Protein AF-A0A2D6P646-F1 (afdb_monomer_lite)

Structure (mmCIF, N/CA/C/O backbone):
data_AF-A0A2D6P646-F1
#
_entry.id   AF-A0A2D6P646-F1
#
loop_
_atom_site.group_PDB
_atom_site.id
_atom_site.type_symbol
_atom_site.label_atom_id
_atom_site.label_alt_id
_atom_site.label_comp_id
_atom_site.label_asym_id
_atom_site.label_entity_id
_atom_site.label_seq_id
_atom_site.pdbx_PDB_ins_code
_atom_site.Cartn_x
_atom_site.Cartn_y
_atom_site.Cartn_z
_atom_site.occupancy
_atom_site.B_iso_or_equiv
_atom_site.auth_seq_id
_atom_site.auth_comp_id
_atom_site.auth_asym_id
_atom_site.auth_atom_id
_atom_site.pdbx_PDB_model_num
ATOM 1 N N . MET A 1 1 ? 44.517 -34.162 -32.039 1.00 34.94 1 MET A N 1
ATOM 2 C CA . MET A 1 1 ? 45.511 -34.285 -30.946 1.00 34.94 1 MET A CA 1
ATOM 3 C C . MET A 1 1 ? 46.220 -32.941 -30.858 1.00 34.94 1 MET A C 1
ATOM 5 O O . MET A 1 1 ? 46.819 -32.568 -31.847 1.00 34.94 1 MET A O 1
ATOM 9 N N . THR A 1 2 ? 46.127 -32.104 -29.832 1.00 38.03 2 THR A N 1
ATOM 10 C CA . THR A 1 2 ? 45.584 -32.194 -28.468 1.00 38.03 2 THR A CA 1
ATOM 11 C C . THR A 1 2 ? 45.225 -30.769 -28.032 1.00 38.03 2 THR A C 1
ATOM 13 O O . THR A 1 2 ? 46.117 -29.920 -28.008 1.00 38.03 2 THR A O 1
ATOM 16 N N . ASP A 1 3 ? 43.968 -30.520 -27.659 1.00 39.28 3 ASP A N 1
ATOM 17 C CA . ASP A 1 3 ? 43.600 -29.348 -26.859 1.00 39.28 3 ASP A CA 1
ATOM 18 C C . ASP A 1 3 ? 44.300 -29.467 -25.506 1.00 39.28 3 ASP A C 1
ATOM 20 O O . ASP A 1 3 ? 44.007 -30.364 -24.709 1.00 39.28 3 ASP A O 1
ATOM 24 N N . LYS A 1 4 ? 45.267 -28.589 -25.244 1.00 44.12 4 LYS A N 1
ATOM 25 C CA . LYS A 1 4 ? 45.827 -28.452 -23.902 1.00 44.12 4 LYS A CA 1
ATOM 26 C C . LYS A 1 4 ? 44.799 -27.704 -23.055 1.00 44.12 4 LYS A C 1
ATOM 28 O O . LYS A 1 4 ? 44.753 -26.479 -23.080 1.00 44.12 4 LYS A O 1
ATOM 33 N N . LYS A 1 5 ? 43.976 -28.448 -22.309 1.00 50.50 5 LYS A N 1
ATOM 34 C CA . LYS A 1 5 ? 43.211 -27.908 -21.178 1.00 50.50 5 LYS A CA 1
ATOM 35 C C . LYS A 1 5 ? 44.190 -27.245 -20.210 1.00 50.50 5 LYS A C 1
ATOM 37 O O . LYS A 1 5 ? 45.041 -27.920 -19.632 1.00 50.50 5 LYS A O 1
ATOM 42 N N . VAL A 1 6 ? 44.072 -25.933 -20.053 1.00 52.78 6 VAL A N 1
ATOM 43 C CA . VAL A 1 6 ? 44.721 -25.205 -18.963 1.00 52.78 6 VAL A CA 1
ATOM 44 C C . VAL A 1 6 ? 43.980 -25.590 -17.671 1.00 52.78 6 VAL A C 1
ATOM 46 O O . VAL A 1 6 ? 42.752 -25.596 -17.682 1.00 52.78 6 VAL A O 1
ATOM 49 N N . PRO A 1 7 ? 44.664 -26.003 -16.591 1.00 48.12 7 PRO A N 1
ATOM 50 C CA . PRO A 1 7 ? 43.996 -26.409 -15.356 1.00 48.12 7 PRO A CA 1
ATOM 51 C C . PRO A 1 7 ? 43.443 -25.195 -14.591 1.00 48.12 7 PRO A C 1
ATOM 53 O O . PRO A 1 7 ? 44.190 -24.278 -14.256 1.00 48.12 7 PRO A O 1
ATOM 56 N N . ASP A 1 8 ? 42.154 -25.243 -14.245 1.00 51.72 8 ASP A N 1
ATOM 57 C CA . ASP A 1 8 ? 41.376 -24.173 -13.586 1.00 51.72 8 ASP A CA 1
ATOM 58 C C . ASP A 1 8 ? 41.761 -23.876 -12.115 1.00 51.72 8 ASP A C 1
ATOM 60 O O . ASP A 1 8 ? 41.097 -23.092 -11.443 1.00 51.72 8 ASP A O 1
ATOM 64 N N . ASN A 1 9 ? 42.854 -24.453 -11.601 1.00 49.81 9 ASN A N 1
ATOM 65 C CA . ASN A 1 9 ? 43.227 -24.391 -10.179 1.00 49.81 9 ASN A CA 1
ATOM 66 C C . ASN A 1 9 ? 44.594 -23.737 -9.906 1.00 49.81 9 ASN A C 1
ATOM 68 O O . ASN A 1 9 ? 45.246 -24.055 -8.911 1.00 49.81 9 ASN A O 1
ATOM 72 N N . ILE A 1 10 ? 45.050 -22.815 -10.759 1.00 45.75 10 ILE A N 1
ATOM 73 C CA . ILE A 1 10 ? 46.286 -22.057 -10.510 1.00 45.75 10 ILE A CA 1
ATOM 74 C C . ILE A 1 10 ? 45.932 -20.625 -10.097 1.00 45.75 10 ILE A C 1
ATOM 76 O O . ILE A 1 10 ? 45.507 -19.811 -10.913 1.00 45.75 10 ILE A O 1
ATOM 80 N N . ILE A 1 11 ? 46.139 -20.308 -8.817 1.00 50.34 11 ILE A N 1
ATOM 81 C CA . ILE A 1 11 ? 46.092 -18.932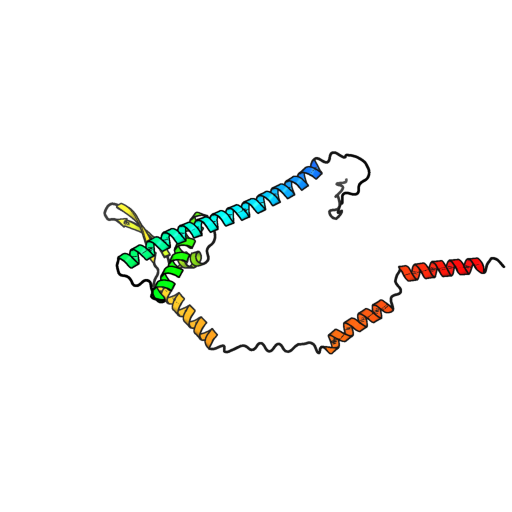 -8.313 1.00 50.34 11 ILE A CA 1
ATOM 82 C C . ILE A 1 11 ? 47.446 -18.283 -8.621 1.00 50.34 11 ILE A C 1
ATOM 84 O O . ILE A 1 11 ? 48.449 -18.581 -7.973 1.00 50.34 11 ILE A O 1
ATOM 88 N N . ILE A 1 12 ? 47.479 -17.404 -9.624 1.00 44.72 12 ILE A N 1
ATOM 89 C CA . ILE A 1 12 ? 48.667 -16.621 -9.983 1.00 44.72 12 ILE A CA 1
ATOM 90 C C . ILE A 1 12 ? 48.619 -15.302 -9.201 1.00 44.72 12 ILE A C 1
ATOM 92 O O . ILE A 1 12 ? 47.811 -14.423 -9.493 1.00 44.72 12 ILE A O 1
ATOM 96 N N . GLY A 1 13 ? 49.457 -15.191 -8.169 1.00 46.78 13 GLY A N 1
ATOM 97 C CA . GLY A 1 13 ? 49.711 -13.940 -7.444 1.00 46.78 13 GLY A CA 1
ATOM 98 C C . GLY A 1 13 ? 50.813 -13.104 -8.114 1.00 46.78 13 GLY A C 1
ATOM 99 O O . GLY A 1 13 ? 51.588 -13.654 -8.900 1.00 46.78 13 GLY A O 1
ATOM 100 N N . PRO A 1 14 ? 50.919 -11.792 -7.822 1.00 42.94 14 PRO A N 1
ATOM 101 C CA . PRO A 1 14 ? 51.967 -10.944 -8.375 1.00 42.94 14 PRO A CA 1
ATOM 102 C C . PRO A 1 14 ? 53.268 -11.201 -7.606 1.00 42.94 14 PRO A C 1
ATOM 104 O O . PRO A 1 14 ? 53.567 -10.535 -6.618 1.00 42.94 14 PRO A O 1
ATOM 107 N N . TRP A 1 15 ? 54.023 -12.211 -8.031 1.00 48.09 15 TRP A N 1
ATOM 108 C CA . TRP A 1 15 ? 55.386 -12.432 -7.561 1.00 48.09 15 TRP A CA 1
ATOM 109 C C . TRP A 1 15 ? 56.312 -11.648 -8.479 1.00 48.09 15 TRP A C 1
ATOM 111 O O . TRP A 1 15 ? 56.437 -11.944 -9.666 1.00 48.09 15 TRP A O 1
ATOM 121 N N . ASP A 1 16 ? 56.888 -10.589 -7.933 1.00 47.72 16 ASP A N 1
ATOM 122 C CA . ASP A 1 16 ? 57.801 -9.716 -8.647 1.00 47.72 16 ASP A CA 1
ATOM 123 C C . ASP A 1 16 ? 59.078 -10.488 -9.007 1.00 47.72 16 ASP A C 1
ATOM 125 O O . ASP A 1 16 ? 59.869 -10.807 -8.123 1.00 47.72 16 ASP A O 1
ATOM 129 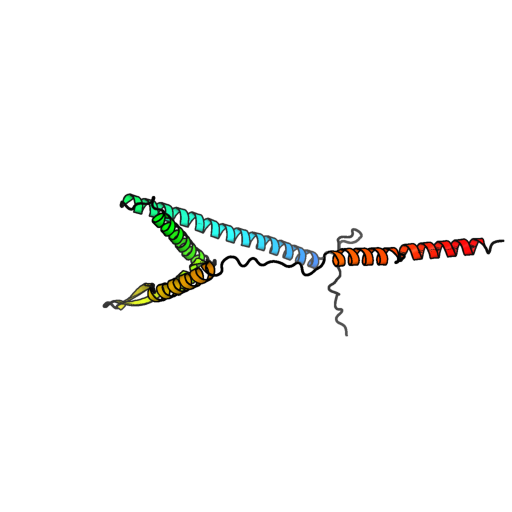N N . ALA A 1 17 ? 59.240 -10.849 -10.283 1.00 45.97 17 ALA A N 1
ATOM 130 C CA . ALA A 1 17 ? 60.534 -10.915 -10.962 1.00 45.97 17 ALA A CA 1
ATOM 131 C C . ALA A 1 17 ? 60.367 -11.300 -12.444 1.00 45.97 17 ALA A C 1
ATOM 133 O O . ALA A 1 17 ? 60.049 -12.435 -12.787 1.00 45.97 17 ALA A O 1
ATOM 134 N N . HIS A 1 18 ? 60.724 -10.343 -13.301 1.00 36.56 18 HIS A N 1
ATOM 135 C CA . HIS A 1 18 ? 61.031 -10.461 -14.730 1.00 36.56 18 HIS A CA 1
ATOM 136 C C . HIS A 1 18 ? 59.876 -10.498 -15.738 1.00 36.56 18 HIS A C 1
ATOM 138 O O . HIS A 1 18 ? 59.230 -11.508 -15.986 1.00 36.56 18 HIS A O 1
ATOM 144 N N . GLY A 1 19 ? 59.799 -9.389 -16.479 1.00 40.16 19 GLY A N 1
ATOM 145 C CA . GLY A 1 19 ? 59.287 -9.358 -17.843 1.00 40.16 19 GLY A CA 1
ATOM 146 C C 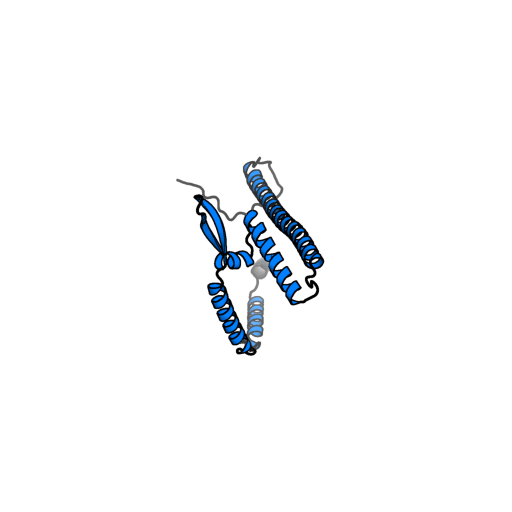. GLY A 1 19 ? 57.881 -8.798 -17.928 1.00 40.16 19 GLY A C 1
ATOM 147 O O . GLY A 1 19 ? 56.912 -9.462 -17.584 1.00 40.16 19 GLY A O 1
ATOM 148 N N . LYS A 1 20 ? 57.769 -7.572 -18.448 1.00 47.41 20 LYS A N 1
ATOM 149 C CA . LYS A 1 20 ? 56.503 -7.018 -18.927 1.00 47.41 20 LYS A CA 1
ATOM 150 C C . LYS A 1 20 ? 55.971 -7.918 -20.043 1.00 47.41 20 LYS A C 1
ATOM 152 O O . LYS A 1 20 ? 56.313 -7.723 -21.206 1.00 47.41 20 LYS A O 1
ATOM 157 N N . VAL A 1 21 ? 55.157 -8.905 -19.698 1.00 44.41 21 VAL A N 1
ATOM 158 C CA . VAL A 1 21 ? 54.256 -9.528 -20.662 1.00 44.41 21 VAL A CA 1
ATOM 159 C C . VAL A 1 21 ? 53.038 -8.617 -20.705 1.00 44.41 21 VAL A C 1
ATOM 161 O O . VAL A 1 21 ? 52.338 -8.455 -19.707 1.00 44.41 21 VAL A O 1
ATOM 164 N N . ASN A 1 22 ? 52.863 -7.920 -21.829 1.00 52.66 22 ASN A N 1
ATOM 165 C CA . ASN A 1 22 ? 51.656 -7.151 -22.112 1.00 52.66 22 ASN A CA 1
ATOM 166 C C . ASN A 1 22 ? 50.485 -8.125 -22.179 1.00 52.66 22 ASN A C 1
ATOM 168 O O . ASN A 1 22 ? 50.189 -8.692 -23.226 1.00 52.66 22 ASN A O 1
ATOM 172 N N . ASP A 1 23 ? 49.845 -8.330 -21.040 1.00 50.34 23 ASP A N 1
ATOM 173 C CA . ASP A 1 23 ? 48.718 -9.229 -20.918 1.00 50.34 23 ASP A CA 1
ATOM 174 C C . ASP A 1 23 ? 47.439 -8.385 -21.007 1.00 50.34 23 ASP A C 1
ATOM 176 O O . ASP A 1 23 ? 46.775 -8.078 -20.013 1.00 50.34 23 ASP A O 1
ATOM 180 N N . GLU A 1 24 ? 47.118 -7.930 -22.225 1.00 51.66 24 GLU A N 1
ATOM 181 C CA . GLU A 1 24 ? 45.848 -7.244 -22.519 1.00 51.66 24 GLU A CA 1
ATOM 182 C C . GLU A 1 24 ? 44.660 -8.095 -22.049 1.00 51.66 24 GLU A C 1
ATOM 184 O O . GLU A 1 24 ? 43.699 -7.569 -21.492 1.00 51.66 24 GLU A O 1
ATOM 189 N N . GLN A 1 25 ? 44.782 -9.424 -22.139 1.00 51.91 25 GLN A N 1
ATOM 190 C CA . GLN A 1 25 ? 43.788 -10.369 -21.639 1.00 51.91 25 GLN A CA 1
ATOM 191 C C . GLN A 1 25 ? 43.712 -10.406 -20.105 1.00 51.91 25 GLN A C 1
ATOM 193 O O . GLN A 1 25 ? 42.601 -10.482 -19.568 1.00 51.91 25 GLN A O 1
ATOM 198 N N . ALA A 1 26 ? 44.842 -10.297 -19.387 1.00 45.91 26 ALA A N 1
ATOM 199 C CA . ALA A 1 26 ? 44.831 -10.234 -17.923 1.00 45.91 26 ALA A CA 1
ATOM 200 C C . ALA A 1 26 ? 44.271 -8.899 -17.404 1.00 45.91 26 ALA A C 1
ATOM 202 O O . ALA A 1 26 ? 43.524 -8.855 -16.426 1.00 45.91 26 ALA A O 1
ATOM 203 N N . SER A 1 27 ? 44.571 -7.801 -18.100 1.00 55.81 27 SER A N 1
ATOM 204 C CA . SER A 1 27 ? 43.993 -6.488 -17.806 1.00 55.81 27 SER A CA 1
ATOM 205 C C . SER A 1 27 ? 42.479 -6.475 -18.041 1.00 55.81 27 SER A C 1
ATOM 207 O O . SER A 1 27 ? 41.737 -5.891 -17.251 1.00 55.81 27 SER A O 1
ATOM 209 N N . ASP A 1 28 ? 41.997 -7.170 -19.072 1.00 57.25 28 ASP A N 1
ATOM 210 C CA . ASP A 1 28 ? 40.586 -7.172 -19.459 1.00 57.25 28 ASP A CA 1
ATOM 211 C C . ASP A 1 28 ? 39.663 -7.922 -18.499 1.00 57.25 28 ASP A C 1
ATOM 213 O O . ASP A 1 28 ? 38.522 -7.499 -18.302 1.00 57.25 28 ASP A O 1
ATOM 217 N N . TRP A 1 29 ? 40.087 -9.039 -17.898 1.00 56.66 29 TRP A N 1
ATOM 218 C CA . TRP A 1 29 ? 39.232 -9.726 -16.916 1.00 56.66 29 TRP A CA 1
ATOM 219 C C . TRP A 1 29 ? 39.186 -8.970 -15.586 1.00 56.66 29 TRP A C 1
ATOM 221 O O . TRP A 1 29 ? 38.128 -8.907 -14.956 1.00 56.66 29 TRP A O 1
ATOM 231 N N . VAL A 1 30 ? 40.295 -8.335 -15.195 1.00 63.09 30 VAL A N 1
ATOM 232 C CA . VAL A 1 30 ? 40.368 -7.468 -14.015 1.00 63.09 30 VAL A CA 1
ATOM 233 C C . VAL A 1 30 ? 39.489 -6.237 -14.224 1.00 63.09 30 VAL A C 1
ATOM 235 O O . VAL A 1 30 ? 38.587 -5.994 -13.422 1.00 63.09 30 VAL A O 1
ATOM 238 N N . LYS A 1 31 ? 39.644 -5.521 -15.345 1.00 64.12 31 LYS A N 1
ATOM 239 C CA . LYS A 1 31 ? 38.787 -4.383 -15.714 1.00 64.12 31 LYS A CA 1
ATOM 240 C C . LYS A 1 31 ? 37.317 -4.779 -15.807 1.00 64.12 31 LYS A C 1
ATOM 242 O O . LYS A 1 31 ? 36.488 -4.072 -15.251 1.00 64.12 31 LYS A O 1
ATOM 247 N N . ARG A 1 32 ? 36.973 -5.928 -16.403 1.00 63.59 32 ARG A N 1
ATOM 248 C CA . ARG A 1 32 ? 35.586 -6.436 -16.417 1.00 63.59 32 ARG A CA 1
ATOM 249 C C . ARG A 1 32 ? 35.053 -6.730 -15.020 1.00 63.59 32 ARG A C 1
ATOM 251 O O . ARG A 1 32 ? 33.894 -6.433 -14.748 1.00 63.59 32 ARG A O 1
ATOM 258 N N . LYS A 1 33 ? 35.866 -7.295 -14.124 1.00 58.25 33 LYS A N 1
ATOM 259 C CA . LYS A 1 33 ? 35.464 -7.573 -12.737 1.00 58.25 33 LYS A CA 1
ATOM 260 C C . LYS A 1 33 ? 35.234 -6.279 -11.955 1.00 58.25 33 LYS A C 1
ATOM 262 O O . LYS A 1 33 ? 34.217 -6.177 -11.273 1.00 58.25 33 LYS A O 1
ATOM 267 N N . TYR A 1 34 ? 36.125 -5.297 -12.093 1.00 56.81 34 TYR A N 1
ATOM 268 C CA . TYR A 1 34 ? 35.972 -3.979 -11.474 1.00 56.81 34 TYR A CA 1
ATOM 269 C C . TYR A 1 34 ? 34.803 -3.195 -12.073 1.00 56.81 34 TYR A C 1
ATOM 271 O O . TYR A 1 34 ? 34.000 -2.680 -11.309 1.00 56.81 34 TYR A O 1
ATOM 279 N N . GLN A 1 35 ? 34.631 -3.181 -13.397 1.00 57.12 35 GLN A N 1
ATOM 280 C CA . GLN A 1 35 ? 33.493 -2.540 -14.063 1.00 57.12 35 GLN A CA 1
ATOM 281 C C . GLN A 1 35 ? 32.173 -3.177 -13.622 1.00 57.12 35 GLN A C 1
ATOM 283 O O . GLN A 1 35 ? 31.272 -2.475 -13.192 1.00 57.12 35 GLN A O 1
ATOM 288 N N . LYS A 1 36 ? 32.090 -4.514 -13.588 1.00 58.88 36 LYS A N 1
ATOM 289 C CA . LYS A 1 36 ? 30.912 -5.239 -13.091 1.00 58.88 36 LYS A CA 1
ATOM 290 C C . LYS A 1 36 ? 30.642 -4.978 -11.604 1.00 58.88 36 LYS A C 1
ATOM 292 O O . LYS A 1 36 ? 29.487 -4.995 -11.189 1.00 58.88 36 LYS A O 1
ATOM 297 N N . ALA A 1 37 ? 31.676 -4.763 -10.789 1.00 57.88 37 ALA A N 1
ATOM 298 C CA . ALA A 1 37 ? 31.525 -4.388 -9.382 1.00 57.88 37 ALA A CA 1
ATOM 299 C C . ALA A 1 37 ? 31.073 -2.925 -9.217 1.00 57.88 37 ALA A C 1
ATOM 301 O O . ALA A 1 37 ? 30.214 -2.649 -8.383 1.00 57.88 37 ALA A O 1
ATOM 302 N N . LEU A 1 38 ? 31.595 -2.014 -10.043 1.00 56.88 38 LEU A N 1
ATOM 303 C CA . LEU A 1 38 ? 31.188 -0.611 -10.103 1.00 56.88 38 LEU A CA 1
ATOM 304 C C . LEU A 1 38 ? 29.731 -0.486 -10.575 1.00 56.88 38 LEU A C 1
ATOM 306 O O . LEU A 1 38 ? 28.949 0.245 -9.974 1.00 56.88 38 LEU A O 1
ATOM 310 N N . ASP A 1 39 ? 29.345 -1.272 -11.582 1.00 59.88 39 ASP A N 1
ATOM 311 C CA . ASP A 1 39 ? 27.983 -1.354 -12.105 1.00 59.88 39 ASP A CA 1
ATOM 312 C C . ASP A 1 39 ? 27.025 -1.948 -11.065 1.00 59.88 39 ASP A C 1
ATOM 314 O O . ASP A 1 39 ? 25.924 -1.434 -10.896 1.00 59.88 39 ASP A O 1
ATOM 318 N N . LYS A 1 40 ? 27.447 -2.970 -10.303 1.00 59.75 40 LYS A N 1
ATOM 319 C CA . LYS A 1 40 ? 26.661 -3.506 -9.176 1.00 59.75 40 LYS A CA 1
ATOM 320 C C . LYS A 1 40 ? 26.403 -2.451 -8.100 1.00 59.75 40 LYS A C 1
ATOM 322 O O . LYS A 1 40 ? 25.269 -2.318 -7.644 1.00 59.75 40 LYS A O 1
ATOM 327 N N . ASN A 1 41 ? 27.427 -1.685 -7.729 1.00 61.62 41 ASN A N 1
ATOM 328 C CA . ASN A 1 41 ? 27.298 -0.614 -6.741 1.00 61.62 41 ASN A CA 1
ATOM 329 C C . ASN A 1 41 ? 26.373 0.505 -7.265 1.00 61.62 41 ASN A C 1
ATOM 331 O O . ASN A 1 41 ? 25.457 0.940 -6.579 1.00 61.62 41 ASN A O 1
ATOM 335 N N . ASN A 1 42 ? 26.500 0.858 -8.548 1.00 69.94 42 ASN A N 1
ATOM 336 C CA . ASN A 1 42 ? 25.618 1.805 -9.234 1.00 69.94 42 ASN A CA 1
ATOM 337 C C . ASN A 1 42 ? 24.156 1.312 -9.298 1.00 69.94 42 ASN A C 1
ATOM 339 O O . ASN A 1 42 ? 23.232 2.086 -9.070 1.00 69.94 42 ASN A O 1
ATOM 343 N N . THR A 1 43 ? 23.911 0.021 -9.549 1.00 74.06 43 THR A N 1
ATOM 344 C CA . THR A 1 43 ? 22.542 -0.530 -9.554 1.00 74.06 43 THR A CA 1
ATOM 345 C C . THR A 1 43 ? 21.888 -0.526 -8.176 1.00 74.06 43 THR A C 1
ATOM 347 O O . THR A 1 43 ? 20.696 -0.241 -8.084 1.00 74.06 43 THR A O 1
ATOM 350 N N . GLN A 1 44 ? 22.648 -0.797 -7.110 1.00 76.62 44 GLN A N 1
ATOM 351 C CA . GLN A 1 44 ? 22.134 -0.736 -5.740 1.00 76.62 44 GLN A CA 1
ATOM 352 C C . GLN A 1 44 ? 21.827 0.704 -5.326 1.00 76.62 44 GLN A C 1
ATOM 354 O O . GLN A 1 44 ? 20.740 0.958 -4.815 1.00 76.62 44 GLN A O 1
ATOM 359 N N . LEU A 1 45 ? 22.724 1.645 -5.635 1.00 80.06 45 LEU A N 1
ATOM 360 C CA . LEU A 1 45 ? 22.508 3.074 -5.393 1.00 80.06 45 LEU A CA 1
ATOM 361 C C . LEU A 1 45 ? 21.271 3.588 -6.135 1.00 80.06 45 LEU A C 1
ATOM 363 O O . LEU A 1 45 ? 20.405 4.198 -5.523 1.00 80.06 45 LEU A O 1
ATOM 367 N N . LYS A 1 46 ? 21.109 3.248 -7.418 1.00 82.69 46 LYS A N 1
ATOM 368 C CA . LYS A 1 46 ? 19.908 3.607 -8.193 1.00 82.69 46 LYS A CA 1
ATOM 369 C C . LYS A 1 46 ? 18.624 3.024 -7.610 1.00 82.69 46 LYS A C 1
ATOM 371 O O . LYS A 1 46 ? 17.577 3.661 -7.671 1.00 82.69 46 LYS A O 1
ATOM 376 N N . MET A 1 47 ? 18.672 1.801 -7.082 1.00 84.69 47 MET A N 1
ATOM 377 C CA . MET A 1 47 ? 17.508 1.193 -6.437 1.00 84.69 47 MET A CA 1
ATOM 378 C C . MET A 1 47 ? 17.169 1.908 -5.127 1.00 84.69 47 MET A C 1
ATOM 380 O O . MET A 1 47 ? 16.003 2.195 -4.874 1.00 84.69 47 MET A O 1
ATOM 384 N N . GLN A 1 48 ? 18.184 2.256 -4.338 1.00 85.62 48 GLN A N 1
ATOM 385 C CA . GLN A 1 48 ? 18.021 3.028 -3.111 1.00 85.62 48 GLN A CA 1
ATOM 386 C C . GLN A 1 48 ? 17.473 4.434 -3.389 1.00 85.62 48 GLN A C 1
ATOM 388 O O . GLN A 1 48 ? 16.568 4.881 -2.693 1.00 85.62 48 GLN A O 1
ATOM 393 N N . GLU A 1 49 ? 17.959 5.105 -4.435 1.00 89.00 49 GLU A N 1
ATOM 394 C CA . GLU A 1 49 ? 17.442 6.401 -4.885 1.00 89.00 49 GLU A CA 1
ATOM 395 C C . GLU A 1 49 ? 15.963 6.314 -5.278 1.00 89.00 49 GLU A C 1
ATOM 397 O O . GLU A 1 49 ? 15.174 7.175 -4.894 1.00 89.00 49 GLU A O 1
ATOM 402 N N . LYS A 1 50 ? 15.562 5.259 -6.002 1.00 90.88 50 LYS A N 1
ATOM 403 C CA . LYS A 1 50 ? 14.153 5.024 -6.352 1.00 90.88 50 LYS A CA 1
ATOM 404 C C . LYS A 1 50 ? 13.283 4.828 -5.115 1.00 90.88 50 LYS A C 1
ATOM 406 O O . LYS A 1 50 ? 12.243 5.467 -5.015 1.00 90.88 50 LYS A O 1
ATOM 411 N N . ILE A 1 51 ? 13.713 3.977 -4.184 1.00 91.88 51 ILE A N 1
ATOM 412 C CA . ILE A 1 51 ? 12.991 3.714 -2.932 1.00 91.88 51 ILE A CA 1
ATOM 413 C C . ILE A 1 51 ? 12.840 5.008 -2.127 1.00 91.88 51 ILE A C 1
ATOM 415 O O . ILE A 1 51 ? 11.725 5.402 -1.802 1.00 91.88 51 ILE A O 1
ATOM 419 N N . SER A 1 52 ? 13.940 5.733 -1.916 1.00 93.06 52 SER A N 1
ATOM 420 C CA . SER A 1 52 ? 13.931 6.995 -1.173 1.00 93.06 52 SER A CA 1
ATOM 421 C C . SER A 1 52 ? 13.041 8.050 -1.831 1.00 93.06 52 SER A C 1
ATOM 423 O O . SER A 1 52 ? 12.305 8.757 -1.145 1.00 93.06 52 SER A O 1
ATOM 425 N N . LYS A 1 53 ? 13.046 8.134 -3.166 1.00 94.44 53 LYS A N 1
ATOM 426 C CA . LYS A 1 53 ? 12.148 9.026 -3.905 1.00 94.44 53 LYS A CA 1
ATOM 427 C C . LYS A 1 53 ? 10.678 8.668 -3.673 1.00 94.44 53 LYS A C 1
ATOM 429 O O . LYS A 1 53 ? 9.861 9.574 -3.525 1.00 94.44 53 LYS A O 1
ATOM 434 N N . ILE A 1 54 ? 10.338 7.380 -3.667 1.00 94.50 54 ILE A N 1
ATOM 435 C CA . ILE A 1 54 ? 8.967 6.925 -3.409 1.00 94.50 54 ILE A CA 1
ATOM 436 C C . ILE A 1 54 ? 8.532 7.301 -1.991 1.00 94.50 54 ILE A C 1
ATOM 438 O O . ILE A 1 54 ? 7.420 7.801 -1.827 1.00 94.50 54 ILE A O 1
ATOM 442 N N . ASP A 1 55 ? 9.398 7.118 -0.994 1.00 93.38 55 ASP A N 1
ATOM 443 C CA . ASP A 1 55 ? 9.087 7.461 0.397 1.00 93.38 55 ASP A CA 1
ATOM 444 C C . ASP A 1 55 ? 8.814 8.962 0.561 1.00 93.38 55 ASP A C 1
ATOM 446 O O . ASP A 1 55 ? 7.783 9.332 1.116 1.00 93.38 55 ASP A O 1
ATOM 450 N N . ILE A 1 56 ? 9.657 9.825 -0.022 1.00 95.25 56 ILE A N 1
ATOM 451 C CA . ILE A 1 56 ? 9.480 11.289 0.024 1.00 95.25 56 ILE A CA 1
ATOM 452 C C . ILE A 1 56 ? 8.158 11.716 -0.631 1.00 95.25 56 ILE A C 1
ATOM 454 O O . ILE A 1 56 ? 7.436 12.563 -0.104 1.00 95.25 56 ILE A O 1
ATOM 458 N N . ILE A 1 57 ? 7.829 11.147 -1.796 1.00 94.88 57 ILE A N 1
ATOM 459 C CA . ILE A 1 57 ? 6.575 11.465 -2.495 1.00 94.88 57 ILE A CA 1
ATOM 460 C C . ILE A 1 57 ? 5.376 10.988 -1.675 1.00 94.88 57 ILE A C 1
ATOM 462 O O . ILE A 1 57 ? 4.396 11.720 -1.547 1.00 94.88 57 ILE A O 1
ATOM 466 N N . THR A 1 58 ? 5.456 9.779 -1.118 1.00 94.50 58 THR A N 1
ATOM 467 C CA . THR A 1 58 ? 4.387 9.213 -0.292 1.00 94.50 58 THR A CA 1
ATOM 468 C C . THR A 1 58 ? 4.144 10.091 0.926 1.00 94.50 58 THR A C 1
ATOM 470 O O . THR A 1 58 ? 3.008 10.486 1.154 1.00 94.50 58 THR A O 1
ATOM 473 N N . GLU A 1 59 ? 5.190 10.460 1.666 1.00 93.69 59 GLU A N 1
ATOM 474 C CA . GLU A 1 59 ? 5.079 11.342 2.831 1.00 93.69 59 GLU A CA 1
ATOM 475 C C . GLU A 1 59 ? 4.383 12.660 2.469 1.00 93.69 59 GLU A C 1
ATOM 477 O O . GLU A 1 59 ? 3.407 13.037 3.116 1.00 93.69 59 GLU A O 1
ATOM 482 N N . GLY A 1 60 ? 4.805 13.313 1.381 1.00 93.38 60 GLY A N 1
ATOM 483 C CA . GLY A 1 60 ? 4.188 14.560 0.926 1.00 93.38 60 GLY A CA 1
ATOM 484 C C . GLY A 1 60 ? 2.696 14.421 0.600 1.00 93.38 60 GLY A C 1
ATOM 485 O O . GLY A 1 60 ? 1.896 15.276 0.985 1.00 93.38 60 GLY A O 1
ATOM 486 N N . VAL A 1 61 ? 2.300 13.335 -0.072 1.00 94.12 61 VAL A N 1
ATOM 487 C CA . VAL A 1 61 ? 0.888 13.052 -0.388 1.00 94.12 61 VAL A CA 1
ATOM 488 C C . VAL A 1 61 ? 0.084 12.763 0.880 1.00 94.12 61 VAL A C 1
ATOM 490 O O . VAL A 1 61 ? -1.014 13.296 1.039 1.00 94.12 61 VAL A O 1
ATOM 493 N N . MET A 1 62 ? 0.626 11.956 1.794 1.00 95.12 62 MET A N 1
ATOM 494 C CA . MET A 1 62 ? -0.057 11.570 3.030 1.00 95.12 62 MET A CA 1
ATOM 495 C C . MET A 1 62 ? -0.243 12.759 3.976 1.00 95.12 62 MET A C 1
ATOM 497 O O . MET A 1 62 ? -1.328 12.930 4.523 1.00 95.12 62 MET A O 1
ATOM 501 N N . VAL A 1 63 ? 0.762 13.627 4.125 1.00 94.50 63 VAL A N 1
ATOM 502 C CA . VAL A 1 63 ? 0.653 14.854 4.934 1.00 94.50 63 VAL A CA 1
ATOM 503 C C . VAL A 1 63 ? -0.454 15.759 4.395 1.00 94.50 63 VAL A C 1
ATOM 505 O O . VAL A 1 63 ? -1.307 16.213 5.159 1.00 94.50 63 VAL A O 1
ATOM 508 N N . GLN A 1 64 ? -0.493 15.977 3.077 1.00 95.81 64 GLN A N 1
ATOM 509 C CA . GLN A 1 64 ? -1.545 16.782 2.460 1.00 95.81 64 GLN A CA 1
ATOM 510 C C . GLN A 1 64 ? -2.935 16.163 2.662 1.00 95.81 64 GLN A C 1
ATOM 512 O O . GLN A 1 64 ? -3.884 16.887 2.959 1.00 95.81 64 GLN A O 1
ATOM 517 N N . LEU A 1 65 ? -3.055 14.838 2.537 1.00 93.62 65 LEU A N 1
ATOM 518 C CA . LEU A 1 65 ? -4.300 14.116 2.790 1.00 93.62 65 LEU A CA 1
ATOM 519 C C . LEU A 1 65 ? -4.788 14.326 4.230 1.00 93.62 65 LEU A C 1
ATOM 521 O O . LEU A 1 65 ? -5.948 14.677 4.433 1.00 93.62 65 LEU A O 1
ATOM 525 N N . ILE A 1 66 ? -3.907 14.153 5.219 1.00 93.44 66 ILE A N 1
ATOM 526 C CA . ILE A 1 66 ? -4.244 14.311 6.642 1.00 93.44 66 ILE A CA 1
ATOM 527 C C . ILE A 1 66 ? -4.684 15.749 6.933 1.00 93.44 66 ILE A C 1
ATOM 529 O O . ILE A 1 66 ? -5.694 15.946 7.606 1.00 93.44 66 ILE A O 1
ATOM 533 N N . HIS A 1 67 ? -3.987 16.754 6.388 1.00 94.88 67 HIS A N 1
ATOM 534 C CA . HIS A 1 67 ? -4.403 18.153 6.518 1.00 94.88 67 HIS A CA 1
ATOM 535 C C . HIS A 1 67 ? -5.799 18.384 5.945 1.00 94.88 67 HIS A C 1
ATOM 537 O O . HIS A 1 67 ? -6.647 18.949 6.628 1.00 94.88 67 HIS A O 1
ATOM 543 N N . THR A 1 68 ? -6.072 17.888 4.737 1.00 96.12 68 THR A N 1
ATOM 544 C CA . THR A 1 68 ? -7.394 18.026 4.120 1.00 96.12 68 THR A CA 1
ATOM 545 C C . THR A 1 68 ? -8.484 17.336 4.943 1.00 96.12 68 THR A C 1
ATOM 547 O O . THR A 1 68 ? -9.560 17.903 5.111 1.00 96.12 68 THR A O 1
ATOM 550 N N . LEU A 1 69 ? -8.236 16.149 5.499 1.00 94.44 69 LEU A N 1
ATOM 551 C CA . LEU A 1 69 ? -9.211 15.473 6.363 1.00 94.44 69 LEU A CA 1
ATOM 552 C C . LEU A 1 69 ? -9.435 16.246 7.672 1.00 94.44 69 LEU A C 1
ATOM 554 O O . LEU A 1 69 ? -10.580 16.463 8.068 1.00 94.44 69 LEU A O 1
ATOM 558 N N . SER A 1 70 ? -8.368 16.756 8.287 1.00 95.00 70 SER A N 1
ATOM 559 C CA . SER A 1 70 ? -8.459 17.590 9.489 1.00 95.00 70 SER A CA 1
ATOM 560 C C . SER A 1 70 ? -9.253 18.880 9.245 1.00 95.00 70 SER A C 1
ATOM 562 O O . SER A 1 70 ? -10.133 19.229 10.031 1.00 95.00 70 SER A O 1
ATOM 564 N N . GLU A 1 71 ? -9.010 19.557 8.119 1.00 96.12 71 GLU A N 1
ATOM 565 C CA . GLU A 1 71 ? -9.725 20.774 7.708 1.00 96.12 71 GLU A CA 1
ATOM 566 C C . GLU A 1 71 ? -11.223 20.532 7.471 1.00 96.12 71 GLU A C 1
ATOM 568 O O . GLU A 1 71 ? -12.033 21.440 7.659 1.00 96.12 71 GLU A O 1
ATOM 573 N N . ASN A 1 72 ? -11.606 19.308 7.096 1.00 96.06 72 ASN A N 1
ATOM 574 C CA . ASN A 1 72 ? -13.002 18.903 6.918 1.00 96.06 72 ASN A CA 1
ATOM 575 C C . ASN A 1 72 ? -13.654 18.372 8.211 1.00 96.06 72 ASN A C 1
ATOM 577 O O . ASN A 1 72 ? -14.794 17.909 8.171 1.00 96.06 72 ASN A O 1
ATOM 581 N N . GLY A 1 73 ? -12.971 18.467 9.357 1.00 92.25 73 GLY A N 1
ATOM 582 C CA . GLY A 1 73 ? -13.527 18.134 10.670 1.00 92.25 73 GLY A CA 1
ATOM 583 C C . GLY A 1 73 ? -13.467 16.652 11.049 1.00 92.25 73 GLY A C 1
ATOM 584 O O . GLY A 1 73 ? -14.168 16.254 11.979 1.00 92.25 73 GLY A O 1
ATOM 585 N N . TYR A 1 74 ? -12.655 15.842 10.362 1.00 93.50 74 TYR A N 1
ATOM 586 C CA . TYR A 1 74 ? -12.361 14.474 10.797 1.00 93.50 74 TYR A CA 1
ATOM 587 C C . TYR A 1 74 ? -11.354 14.482 11.959 1.00 93.50 74 TYR A C 1
ATOM 589 O O . TYR A 1 74 ? -10.425 15.295 11.977 1.00 93.50 74 TYR A O 1
ATOM 597 N N . ASP A 1 75 ? -11.534 13.576 12.924 1.00 91.75 75 ASP A N 1
ATOM 598 C CA . ASP A 1 75 ? -10.611 13.420 14.051 1.00 91.75 75 ASP A CA 1
ATOM 599 C C . ASP A 1 75 ? -9.365 12.640 13.618 1.00 91.75 75 ASP A C 1
ATOM 601 O O . ASP A 1 75 ? -9.427 11.449 13.330 1.00 91.75 75 ASP A O 1
ATOM 605 N N . ILE A 1 76 ? -8.230 13.337 13.559 1.00 91.81 76 ILE A N 1
ATOM 606 C CA . ILE A 1 76 ? -6.942 12.765 13.154 1.00 91.81 76 ILE A CA 1
ATOM 607 C C . ILE A 1 76 ? -6.142 12.182 14.328 1.00 91.81 76 ILE A C 1
ATOM 609 O O . ILE A 1 76 ? -5.059 11.639 14.112 1.00 91.81 76 ILE A O 1
ATOM 613 N N . GLY A 1 77 ? -6.614 12.370 15.565 1.00 89.75 77 GLY A N 1
ATOM 614 C CA . GLY A 1 77 ? -5.913 11.947 16.779 1.00 89.75 77 GLY A CA 1
ATOM 615 C C . GLY A 1 77 ? -6.287 10.547 17.258 1.00 89.75 77 GLY A C 1
ATOM 616 O O . GLY A 1 77 ? -5.674 10.055 18.200 1.00 89.75 77 GLY A O 1
ATOM 617 N N . GLU A 1 78 ? -7.292 9.926 16.645 1.00 93.50 78 GLU A N 1
ATOM 618 C CA . GLU A 1 78 ? -7.775 8.608 17.033 1.00 93.50 78 GLU A CA 1
ATOM 619 C C . GLU A 1 78 ? -6.825 7.493 16.568 1.00 93.50 78 GLU A C 1
ATOM 621 O O . GLU A 1 78 ? -6.352 7.494 15.429 1.00 93.50 78 GLU A O 1
ATOM 626 N N . ASP A 1 79 ? -6.590 6.500 17.429 1.00 93.25 79 ASP A N 1
ATOM 627 C CA . ASP A 1 79 ? -5.709 5.370 17.120 1.00 93.25 79 ASP A CA 1
ATOM 628 C C . ASP A 1 79 ? -6.165 4.607 15.865 1.00 93.25 79 ASP A C 1
ATOM 630 O O . ASP A 1 79 ? -5.325 4.192 15.066 1.00 93.25 79 ASP A O 1
ATOM 634 N N . SER A 1 80 ? -7.480 4.461 15.645 1.00 91.94 80 SER A N 1
ATOM 635 C CA . SER A 1 80 ? -7.999 3.779 14.451 1.00 91.94 80 SER A CA 1
ATOM 636 C C . SER A 1 80 ? -7.669 4.546 13.165 1.00 91.94 80 SER A C 1
ATOM 638 O O . SER A 1 80 ? -7.139 3.965 12.218 1.00 91.94 80 SER A O 1
ATOM 640 N N . PHE A 1 81 ? -7.826 5.874 13.178 1.00 91.88 81 PHE A N 1
ATOM 641 C CA . PHE A 1 81 ? -7.440 6.734 12.062 1.00 91.88 81 PHE A CA 1
ATOM 642 C C . PHE A 1 81 ? -5.939 6.648 11.753 1.00 91.88 81 PHE A C 1
ATOM 644 O O . PHE A 1 81 ? -5.537 6.596 10.588 1.00 91.88 81 PHE A O 1
ATOM 651 N N . ILE A 1 82 ? -5.090 6.607 12.785 1.00 92.50 82 ILE A N 1
ATOM 652 C CA . ILE A 1 82 ? -3.635 6.474 12.617 1.00 92.50 82 ILE A CA 1
ATOM 653 C C . ILE A 1 82 ? -3.289 5.143 11.934 1.00 92.50 82 ILE A C 1
ATOM 655 O O . ILE A 1 82 ? -2.437 5.117 11.039 1.00 92.50 82 ILE A O 1
ATOM 659 N N . LEU A 1 83 ? -3.955 4.050 12.318 1.00 92.62 83 LEU A N 1
ATOM 660 C CA . LEU A 1 83 ? -3.778 2.737 11.690 1.00 92.62 83 LEU A CA 1
ATOM 661 C C . LEU A 1 83 ? -4.221 2.749 10.221 1.00 92.62 83 LEU A C 1
ATOM 663 O O . LEU A 1 83 ? -3.475 2.277 9.357 1.00 92.62 83 LEU A O 1
ATOM 667 N N . ASP A 1 84 ? -5.374 3.350 9.926 1.00 93.38 84 ASP A N 1
ATOM 668 C CA . ASP A 1 84 ? -5.909 3.466 8.566 1.00 93.38 84 ASP A CA 1
ATOM 669 C C . ASP A 1 84 ? -4.974 4.269 7.651 1.00 93.38 84 ASP A C 1
ATOM 671 O O . ASP A 1 84 ? -4.657 3.848 6.534 1.00 93.38 84 ASP A O 1
ATOM 675 N N . ILE A 1 85 ? -4.465 5.406 8.135 1.00 93.88 85 ILE A N 1
ATOM 676 C CA . ILE A 1 85 ? -3.482 6.229 7.419 1.00 93.88 85 ILE A CA 1
ATOM 677 C C . ILE A 1 85 ? -2.161 5.480 7.229 1.00 93.88 85 ILE A C 1
ATOM 679 O O . ILE A 1 85 ? -1.554 5.573 6.156 1.00 93.88 85 ILE A O 1
ATOM 683 N N . GLY A 1 86 ? -1.726 4.708 8.227 1.00 93.19 86 GLY A N 1
ATOM 684 C CA . GLY A 1 86 ? -0.557 3.840 8.125 1.00 93.19 86 GLY A CA 1
ATOM 685 C C . GLY A 1 86 ? -0.702 2.830 6.986 1.00 93.19 86 GLY A C 1
ATOM 686 O O . GLY A 1 86 ? 0.161 2.761 6.106 1.00 93.19 86 GLY A O 1
ATOM 687 N N . PHE A 1 87 ? -1.827 2.117 6.930 1.00 93.88 87 PHE A N 1
ATOM 688 C CA . PHE A 1 87 ? -2.117 1.168 5.852 1.00 93.88 87 PHE A CA 1
ATOM 689 C C . PHE A 1 87 ? -2.245 1.850 4.481 1.00 93.88 87 PHE A C 1
ATOM 691 O O . PHE A 1 87 ? -1.723 1.356 3.472 1.00 93.88 87 PHE A O 1
ATOM 698 N N . LEU A 1 88 ? -2.889 3.017 4.428 1.00 94.25 88 LEU A N 1
ATOM 699 C CA . LEU A 1 88 ? -3.017 3.790 3.198 1.00 94.25 88 LEU A CA 1
ATOM 700 C C . LEU A 1 88 ? -1.646 4.234 2.671 1.00 94.25 88 LEU A C 1
ATOM 702 O O . LEU A 1 88 ? -1.405 4.151 1.466 1.00 94.25 88 LEU A O 1
ATOM 706 N N . SER A 1 89 ? -0.721 4.618 3.556 1.00 94.69 89 SER A N 1
ATOM 707 C CA . SER A 1 89 ? 0.648 4.979 3.170 1.00 94.69 89 SER A CA 1
ATOM 708 C C . SER A 1 89 ? 1.380 3.815 2.488 1.00 94.69 89 SER A C 1
ATOM 710 O O . SER A 1 89 ? 2.003 4.004 1.442 1.00 94.69 89 SER A O 1
ATOM 712 N N . GLU A 1 90 ? 1.227 2.592 2.999 1.00 95.19 90 GLU A N 1
ATOM 713 C CA . GLU A 1 90 ? 1.806 1.384 2.400 1.00 95.19 90 GLU A CA 1
ATOM 714 C C . GLU A 1 90 ? 1.141 1.022 1.066 1.00 95.19 90 GLU A C 1
ATOM 716 O O . GLU A 1 90 ? 1.796 0.554 0.132 1.00 95.19 90 GLU A O 1
ATOM 721 N N . THR A 1 91 ? -0.154 1.299 0.928 1.00 94.38 91 THR A N 1
ATOM 722 C CA . THR A 1 91 ? -0.886 1.122 -0.334 1.00 94.38 91 THR A CA 1
ATOM 723 C C . THR A 1 91 ? -0.395 2.104 -1.405 1.00 94.38 91 THR A C 1
ATOM 725 O O . THR A 1 91 ? -0.157 1.705 -2.550 1.00 94.38 91 THR A O 1
ATOM 728 N N . VAL A 1 92 ? -0.168 3.372 -1.042 1.00 94.88 92 VAL A N 1
ATOM 729 C CA . VAL A 1 92 ? 0.402 4.392 -1.941 1.00 94.88 92 VAL A CA 1
ATOM 730 C C . VAL A 1 92 ? 1.824 4.013 -2.357 1.00 94.88 92 VAL A C 1
ATOM 732 O O . VAL A 1 92 ? 2.124 4.030 -3.557 1.00 94.88 92 VAL A O 1
ATOM 735 N N . LYS A 1 93 ? 2.677 3.588 -1.412 1.00 94.00 93 LYS A N 1
ATOM 736 C CA . LYS A 1 93 ? 4.009 3.049 -1.737 1.00 94.00 93 LYS A CA 1
ATOM 737 C C . LYS A 1 93 ? 3.891 1.892 -2.711 1.00 94.00 93 LYS A C 1
ATOM 739 O O . LYS A 1 93 ? 4.528 1.931 -3.757 1.00 94.00 93 LYS A O 1
ATOM 744 N N . SER A 1 94 ? 3.031 0.912 -2.439 1.00 94.69 94 SER A N 1
ATOM 745 C CA . SER A 1 94 ? 2.828 -0.239 -3.323 1.00 94.69 94 SER A CA 1
ATOM 746 C C . SER A 1 94 ? 2.514 0.183 -4.761 1.00 94.69 94 SER A C 1
ATOM 748 O O . SER A 1 94 ? 3.132 -0.320 -5.703 1.00 94.69 94 SER A O 1
ATOM 750 N N . ALA A 1 95 ? 1.604 1.143 -4.943 1.00 93.25 95 ALA A N 1
ATOM 751 C CA . ALA A 1 95 ? 1.242 1.647 -6.264 1.00 93.25 95 ALA A CA 1
ATOM 752 C C . ALA A 1 95 ? 2.440 2.278 -6.997 1.00 93.25 95 ALA A C 1
ATOM 754 O O . ALA A 1 95 ? 2.639 2.017 -8.186 1.00 93.25 95 ALA A O 1
ATOM 755 N N . LEU A 1 96 ? 3.267 3.059 -6.295 1.00 94.81 96 LEU A N 1
ATOM 756 C CA . LEU A 1 96 ? 4.470 3.685 -6.856 1.00 94.81 96 LEU A CA 1
ATOM 757 C C . LEU A 1 96 ? 5.591 2.667 -7.122 1.00 94.81 96 LEU A C 1
ATOM 759 O O . LEU A 1 96 ? 6.237 2.722 -8.171 1.00 94.81 96 LEU A O 1
ATOM 763 N N . TYR A 1 97 ? 5.778 1.691 -6.231 1.00 94.75 97 TYR A N 1
ATOM 764 C CA . TYR A 1 97 ? 6.713 0.578 -6.408 1.00 94.75 97 TYR A CA 1
ATOM 765 C C . TYR A 1 97 ? 6.398 -0.186 -7.696 1.00 94.75 97 TYR A C 1
ATOM 767 O O . TYR A 1 97 ? 7.304 -0.442 -8.492 1.00 94.75 97 TYR A O 1
ATOM 775 N N . ARG A 1 98 ? 5.116 -0.453 -7.979 1.00 92.31 98 ARG A N 1
ATOM 776 C CA . ARG A 1 98 ? 4.682 -1.085 -9.235 1.00 92.31 98 ARG A CA 1
ATOM 777 C C . ARG A 1 98 ? 5.089 -0.279 -10.474 1.00 92.31 98 ARG A C 1
ATOM 779 O O . ARG A 1 98 ? 5.539 -0.880 -11.450 1.00 92.31 98 ARG A O 1
ATOM 786 N N . GLN A 1 99 ? 4.988 1.055 -10.444 1.00 92.75 99 GLN A N 1
ATOM 787 C CA . GLN A 1 99 ? 5.418 1.915 -11.563 1.00 92.75 99 GLN A CA 1
ATOM 788 C C . GLN A 1 99 ? 6.932 1.840 -11.797 1.00 92.75 99 GLN A C 1
ATOM 790 O O . GLN A 1 99 ? 7.397 1.808 -12.937 1.00 92.75 99 GLN A O 1
ATOM 795 N N . GLU A 1 100 ? 7.706 1.748 -10.716 1.00 90.31 100 GLU A N 1
ATOM 796 C CA . GLU A 1 100 ? 9.167 1.625 -10.757 1.00 90.31 100 GLU A CA 1
ATOM 797 C C . GLU A 1 100 ? 9.659 0.178 -10.947 1.00 90.31 100 GLU A C 1
ATOM 799 O O . GLU A 1 100 ? 10.872 -0.055 -11.023 1.00 90.31 100 GLU A O 1
ATOM 804 N N . LYS A 1 101 ? 8.726 -0.778 -11.094 1.00 91.25 101 LYS A N 1
ATOM 805 C CA . LYS A 1 101 ? 8.962 -2.228 -11.226 1.00 91.25 101 LYS A CA 1
ATOM 806 C C . LYS A 1 101 ? 9.690 -2.830 -10.020 1.00 91.25 101 LYS A C 1
ATOM 808 O O . LYS A 1 101 ? 10.517 -3.731 -10.171 1.00 91.25 101 LYS A O 1
ATOM 813 N N . LEU A 1 102 ? 9.386 -2.320 -8.832 1.00 89.06 102 LEU A N 1
ATOM 814 C CA . LEU A 1 102 ? 9.873 -2.811 -7.550 1.00 89.06 102 LEU A CA 1
ATOM 815 C C . LEU A 1 102 ? 8.790 -3.667 -6.869 1.00 89.06 102 LEU A C 1
ATOM 817 O O . LEU A 1 102 ? 7.608 -3.331 -6.950 1.00 89.06 102 LEU A O 1
ATOM 821 N N . PRO A 1 103 ? 9.161 -4.774 -6.205 1.00 90.38 103 PRO A N 1
ATOM 822 C CA . PRO A 1 103 ? 8.214 -5.586 -5.450 1.00 90.38 103 PRO A CA 1
ATOM 823 C C . PRO A 1 103 ? 7.809 -4.888 -4.144 1.00 90.38 103 PRO A C 1
ATOM 825 O O . PRO A 1 103 ? 8.650 -4.288 -3.480 1.00 90.38 103 PRO A O 1
ATOM 828 N N . HIS A 1 104 ? 6.540 -5.014 -3.752 1.00 92.19 104 HIS A N 1
ATOM 829 C CA . HIS A 1 104 ? 6.014 -4.499 -2.485 1.00 92.19 104 HIS A CA 1
ATOM 830 C C . HIS A 1 104 ? 5.107 -5.543 -1.822 1.00 92.19 104 HIS A C 1
ATOM 832 O O . HIS A 1 104 ? 4.380 -6.253 -2.515 1.00 92.19 104 HIS A O 1
ATOM 838 N N . VAL A 1 105 ? 5.134 -5.646 -0.491 1.00 89.94 105 VAL A N 1
ATOM 839 C CA . VAL A 1 105 ? 4.437 -6.717 0.252 1.00 89.94 105 VAL A CA 1
ATOM 840 C C . VAL A 1 105 ? 2.914 -6.621 0.138 1.00 89.94 105 VAL A C 1
ATOM 842 O O . VAL A 1 105 ? 2.247 -7.614 -0.135 1.00 89.94 105 VAL A O 1
ATOM 845 N N . VAL A 1 106 ? 2.372 -5.403 0.222 1.00 90.88 106 VAL A N 1
ATOM 846 C CA . VAL A 1 106 ? 0.930 -5.124 0.072 1.00 90.88 106 VAL A CA 1
ATOM 847 C C . VAL A 1 106 ? 0.450 -5.373 -1.361 1.00 90.88 106 VAL A C 1
ATOM 849 O O . VAL A 1 106 ? -0.745 -5.488 -1.623 1.00 90.88 106 VAL A O 1
ATOM 852 N N . GLN A 1 107 ? 1.371 -5.522 -2.315 1.00 89.69 107 GLN A N 1
ATOM 853 C CA . GLN A 1 107 ? 0.992 -5.610 -3.709 1.00 89.69 107 GLN A CA 1
ATOM 854 C C . GLN A 1 107 ? 0.194 -6.873 -4.029 1.00 89.69 107 GLN A C 1
ATOM 856 O O . GLN A 1 107 ? -0.778 -6.786 -4.779 1.00 89.69 107 GLN A O 1
ATOM 861 N N . GLY A 1 108 ? 0.578 -8.000 -3.423 1.00 87.62 108 GLY A N 1
ATOM 862 C CA . GLY A 1 108 ? -0.149 -9.259 -3.555 1.00 87.62 108 GLY A CA 1
ATOM 863 C C . GLY A 1 108 ? -1.539 -9.193 -2.927 1.00 87.62 108 GLY A C 1
ATOM 864 O O . GLY A 1 108 ? -2.475 -9.755 -3.481 1.00 87.62 108 GLY A O 1
ATOM 865 N N . LEU A 1 109 ? -1.708 -8.457 -1.824 1.00 87.31 109 LEU A N 1
ATOM 866 C CA . LEU A 1 109 ? -3.027 -8.229 -1.231 1.00 87.31 109 LEU A CA 1
ATOM 867 C C . LEU A 1 109 ? -3.935 -7.472 -2.210 1.00 87.31 109 LEU A C 1
ATOM 869 O O . LEU A 1 109 ? -5.037 -7.929 -2.497 1.00 87.31 109 LEU A O 1
ATOM 873 N N . ILE A 1 110 ? -3.441 -6.369 -2.785 1.00 88.69 110 ILE A N 1
ATOM 874 C CA . ILE A 1 110 ? -4.195 -5.551 -3.748 1.00 88.69 110 ILE A CA 1
ATOM 875 C C . ILE A 1 110 ? -4.596 -6.371 -4.980 1.00 88.69 110 ILE A C 1
ATOM 877 O O . ILE A 1 110 ? -5.742 -6.286 -5.404 1.00 88.69 110 ILE A O 1
ATOM 881 N N . ASP A 1 111 ? -3.685 -7.171 -5.539 1.00 87.06 111 ASP A N 1
ATOM 882 C CA . ASP A 1 111 ? -3.965 -7.970 -6.743 1.00 87.06 111 ASP A CA 1
ATOM 883 C C . ASP A 1 111 ? -5.034 -9.048 -6.527 1.00 87.06 111 ASP A C 1
ATOM 885 O O . ASP A 1 111 ? -5.696 -9.447 -7.482 1.00 87.06 111 ASP A O 1
ATOM 889 N N . ASN A 1 112 ? -5.198 -9.527 -5.292 1.00 85.25 112 ASN A N 1
ATOM 890 C CA . ASN A 1 112 ? -6.217 -10.520 -4.966 1.00 85.25 112 ASN A CA 1
ATOM 891 C C . ASN A 1 112 ? -7.586 -9.876 -4.715 1.00 85.25 112 ASN A C 1
ATOM 893 O O . ASN A 1 112 ? -8.596 -10.420 -5.148 1.00 85.25 112 ASN A O 1
ATOM 897 N N . ILE A 1 113 ? -7.633 -8.723 -4.039 1.00 87.31 113 ILE A N 1
ATOM 898 C CA . ILE A 1 113 ? -8.901 -8.087 -3.636 1.00 87.31 113 ILE A CA 1
ATOM 899 C C . ILE A 1 113 ? -9.450 -7.092 -4.667 1.00 87.31 113 ILE A C 1
ATOM 901 O O . ILE A 1 113 ? -10.634 -6.758 -4.619 1.00 87.31 113 ILE A O 1
ATOM 905 N N . MET A 1 114 ? -8.614 -6.587 -5.580 1.00 87.31 114 MET A N 1
ATOM 906 C CA . MET A 1 114 ? -9.016 -5.638 -6.621 1.00 87.31 114 MET A CA 1
ATOM 907 C C . MET A 1 114 ? -8.968 -6.281 -8.002 1.00 87.31 114 MET A C 1
ATOM 909 O O . MET A 1 114 ? -7.956 -6.848 -8.408 1.00 87.31 114 MET A O 1
ATOM 913 N N . MET A 1 115 ? -10.038 -6.100 -8.775 1.00 82.12 115 MET A N 1
ATOM 914 C CA . MET A 1 115 ? -10.111 -6.538 -10.167 1.00 82.12 115 MET A CA 1
ATOM 915 C C . MET A 1 115 ? -10.388 -5.359 -11.106 1.00 82.12 115 MET A C 1
ATOM 917 O O . MET A 1 115 ? -11.326 -4.594 -10.860 1.00 82.12 115 MET A O 1
ATOM 921 N N . PRO A 1 116 ? -9.620 -5.203 -12.201 1.00 79.56 116 PRO A N 1
ATOM 922 C CA . PRO A 1 116 ? -9.960 -4.243 -13.238 1.00 79.56 116 PRO A CA 1
ATOM 923 C C . PRO A 1 116 ? -11.173 -4.751 -14.020 1.00 79.56 116 PRO A C 1
ATOM 925 O O . PRO A 1 116 ? -11.150 -5.856 -14.561 1.00 79.56 116 PRO A O 1
ATOM 928 N N . ASP A 1 117 ? -12.210 -3.928 -14.115 1.00 75.44 117 ASP A N 1
ATOM 929 C CA . ASP A 1 117 ? -13.410 -4.224 -14.890 1.00 75.44 117 ASP A CA 1
ATOM 930 C C . ASP A 1 117 ? -13.576 -3.193 -16.013 1.00 75.44 117 ASP A C 1
ATOM 932 O O . ASP A 1 117 ? -13.065 -2.064 -15.952 1.00 75.44 117 ASP A O 1
ATOM 936 N N . ARG A 1 118 ? -14.240 -3.611 -17.087 1.00 75.75 118 ARG A N 1
ATOM 937 C CA . ARG A 1 118 ? -14.450 -2.812 -18.293 1.00 75.75 118 ARG A CA 1
ATOM 938 C C . ARG A 1 118 ? -15.920 -2.840 -18.639 1.00 75.75 118 ARG A C 1
ATOM 940 O O . ARG A 1 118 ? -16.465 -3.891 -18.963 1.00 75.75 118 ARG A O 1
ATOM 947 N N . THR A 1 119 ? -16.542 -1.673 -18.629 1.00 68.94 119 THR A N 1
ATOM 948 C CA . THR A 1 119 ? -17.931 -1.530 -19.074 1.00 68.94 119 THR A CA 1
ATOM 949 C C . THR A 1 119 ? -18.015 -0.504 -20.182 1.00 68.94 119 THR A C 1
ATOM 951 O O . THR A 1 119 ? -17.110 0.306 -20.364 1.00 68.94 119 THR A O 1
ATOM 954 N N . GLN A 1 120 ? -19.091 -0.558 -20.955 1.00 68.19 120 GLN A N 1
ATOM 955 C CA . GLN A 1 120 ? -19.428 0.491 -21.905 1.00 68.19 120 GLN A CA 1
ATOM 956 C C . GLN A 1 120 ? -20.651 1.221 -21.359 1.00 68.19 120 GLN A C 1
ATOM 958 O O . GLN A 1 120 ? -21.634 0.576 -20.994 1.00 68.19 120 GLN A O 1
ATOM 963 N N . ASN A 1 121 ? -20.581 2.550 -21.283 1.00 68.25 121 ASN A N 1
ATOM 964 C CA . ASN A 1 121 ? -21.774 3.360 -21.031 1.00 68.25 121 ASN A CA 1
ATOM 965 C C . ASN A 1 121 ? -22.750 3.266 -22.213 1.00 68.25 121 ASN A C 1
ATOM 967 O O . ASN A 1 121 ? -22.376 2.829 -23.302 1.00 68.25 121 ASN A O 1
ATOM 971 N N . GLU A 1 122 ? -23.983 3.744 -22.019 1.00 67.06 122 GLU A N 1
ATOM 972 C CA . GLU A 1 122 ? -25.018 3.815 -23.067 1.00 67.06 122 GLU A CA 1
ATOM 973 C C . GLU A 1 122 ? -24.547 4.574 -24.330 1.00 67.06 122 GLU A C 1
ATOM 975 O O . GLU A 1 122 ? -24.997 4.270 -25.432 1.00 67.06 122 GLU A O 1
ATOM 980 N N . ASP A 1 123 ? -23.562 5.472 -24.191 1.00 73.12 123 ASP A N 1
ATOM 981 C CA . ASP A 1 123 ? -22.921 6.223 -25.284 1.00 73.12 123 ASP A CA 1
ATOM 982 C C . ASP A 1 123 ? -21.728 5.498 -25.954 1.00 73.12 123 ASP A C 1
ATOM 984 O O . ASP A 1 123 ? -21.032 6.076 -26.792 1.00 73.12 123 ASP A O 1
ATOM 988 N N . GLY A 1 124 ? -21.433 4.247 -25.584 1.00 69.12 124 GLY A N 1
ATOM 989 C CA . GLY A 1 124 ? -20.341 3.451 -26.166 1.00 69.12 124 GLY A CA 1
ATOM 990 C C . GLY A 1 124 ? -18.930 3.838 -25.701 1.00 69.12 124 GLY A C 1
ATOM 991 O O . GLY A 1 124 ? -17.944 3.366 -26.268 1.00 69.12 124 GLY A O 1
ATOM 992 N N . ILE A 1 125 ? -18.809 4.682 -24.671 1.00 73.38 125 ILE A N 1
ATOM 993 C CA . ILE A 1 125 ? -17.522 5.040 -24.057 1.00 73.38 125 ILE A CA 1
ATOM 994 C C . ILE A 1 125 ? -17.074 3.898 -23.132 1.00 73.38 125 ILE A C 1
ATOM 996 O O . ILE A 1 125 ? -17.793 3.543 -22.196 1.00 73.38 125 ILE A O 1
ATOM 1000 N N . GLU A 1 126 ? -15.885 3.338 -23.390 1.00 69.50 126 GLU A N 1
ATOM 1001 C CA . GLU A 1 126 ? -15.249 2.319 -22.543 1.00 69.50 126 GLU A CA 1
ATOM 1002 C C . GLU A 1 126 ? -14.816 2.953 -21.210 1.00 69.50 126 GLU A C 1
ATOM 1004 O O . GLU A 1 126 ? -13.961 3.839 -21.165 1.00 69.50 126 GLU A O 1
ATOM 1009 N N . MET A 1 127 ? -15.437 2.515 -20.117 1.00 65.31 127 MET A N 1
ATOM 1010 C CA . MET A 1 127 ? -15.129 2.926 -18.752 1.00 65.31 127 MET A CA 1
ATOM 1011 C C . MET A 1 127 ? -14.287 1.848 -18.071 1.00 65.31 127 MET A C 1
ATOM 1013 O O . MET A 1 127 ? -14.678 0.680 -18.006 1.00 65.31 127 MET A O 1
ATOM 1017 N N . HIS A 1 128 ? -13.143 2.261 -17.529 1.00 73.06 128 HIS A N 1
ATOM 1018 C CA . HIS A 1 128 ? -12.281 1.427 -16.698 1.00 73.06 128 HIS A CA 1
ATOM 1019 C C . HIS A 1 128 ? -12.518 1.770 -15.229 1.00 73.06 128 HIS A C 1
ATOM 1021 O O . HIS A 1 128 ? -12.246 2.897 -14.814 1.00 73.06 128 HIS A O 1
ATOM 1027 N N . TYR A 1 129 ? -12.994 0.811 -14.439 1.00 75.75 129 TYR A N 1
ATOM 1028 C CA . TYR A 1 129 ? -13.104 0.973 -12.989 1.00 75.75 129 TYR A CA 1
ATOM 1029 C C . TYR A 1 129 ? -12.497 -0.222 -12.253 1.00 75.75 129 TYR A C 1
ATOM 1031 O O . TYR A 1 129 ? -12.332 -1.308 -12.809 1.00 75.75 129 TYR A O 1
ATOM 1039 N N . SER A 1 130 ? -12.129 0.001 -10.991 1.00 81.81 130 SER A N 1
ATOM 1040 C CA . SER A 1 130 ? -11.640 -1.046 -10.094 1.00 81.81 130 SER A CA 1
ATOM 1041 C C . SER A 1 130 ? -12.804 -1.574 -9.270 1.00 81.81 130 SER A C 1
ATOM 1043 O O . SER A 1 130 ? -13.509 -0.790 -8.631 1.00 81.81 130 SER A O 1
ATOM 1045 N N . LYS A 1 131 ? -13.009 -2.889 -9.275 1.00 83.88 131 LYS A N 1
ATOM 1046 C CA . LYS A 1 131 ? -13.999 -3.560 -8.436 1.00 83.88 131 LYS A CA 1
ATOM 1047 C C . LYS A 1 131 ? -13.303 -4.185 -7.232 1.00 83.88 131 LYS A C 1
ATOM 1049 O O . LYS A 1 131 ? -12.337 -4.922 -7.399 1.00 83.88 131 LYS A O 1
ATOM 1054 N N . PHE A 1 132 ? -13.820 -3.897 -6.043 1.00 86.12 132 PHE A N 1
ATOM 1055 C CA . PHE A 1 132 ? -13.375 -4.498 -4.790 1.00 86.12 132 PHE A CA 1
ATOM 1056 C C . PHE A 1 132 ? -14.168 -5.777 -4.502 1.00 86.12 132 PHE A C 1
ATOM 1058 O O . PHE A 1 132 ? -15.404 -5.748 -4.500 1.00 86.12 132 PHE A O 1
ATOM 1065 N N . ASP A 1 133 ? -13.475 -6.890 -4.271 1.00 85.56 133 ASP A N 1
ATOM 1066 C CA . ASP A 1 133 ? -14.091 -8.161 -3.896 1.00 85.56 133 ASP A CA 1
ATOM 1067 C C . ASP A 1 133 ? -14.217 -8.277 -2.372 1.00 85.56 133 ASP A C 1
ATOM 1069 O O . ASP A 1 133 ? -13.350 -8.805 -1.673 1.00 85.56 133 ASP A O 1
ATOM 1073 N N . SER A 1 134 ? -15.330 -7.767 -1.846 1.00 83.81 134 SER A N 1
ATOM 1074 C CA . SER A 1 134 ? -15.628 -7.835 -0.414 1.00 83.81 134 SER A CA 1
ATOM 1075 C C . SER A 1 134 ? -15.902 -9.252 0.089 1.00 83.81 134 SER A C 1
ATOM 1077 O O . SER A 1 134 ? -15.796 -9.487 1.289 1.00 83.81 134 SER A O 1
ATOM 1079 N N . ARG A 1 135 ? -16.265 -10.191 -0.795 1.00 84.94 135 ARG A N 1
ATOM 1080 C CA . ARG A 1 135 ? -16.545 -11.579 -0.402 1.00 84.94 135 ARG A CA 1
ATOM 1081 C C . ARG A 1 135 ? -15.244 -12.307 -0.124 1.00 84.94 135 ARG A C 1
ATOM 1083 O O . ARG A 1 135 ? -15.094 -12.870 0.950 1.00 84.94 135 ARG A O 1
ATOM 1090 N N . LEU A 1 136 ? -14.292 -12.194 -1.050 1.00 85.00 136 LEU A N 1
ATOM 1091 C CA . LEU A 1 136 ? -12.966 -12.776 -0.877 1.00 85.00 136 LEU A CA 1
ATOM 1092 C C . LEU A 1 136 ? -12.259 -12.217 0.363 1.00 85.00 136 LEU A C 1
ATOM 1094 O O . LEU A 1 136 ? -11.577 -12.960 1.062 1.00 85.00 136 LEU A O 1
ATOM 1098 N N . LEU A 1 137 ? -12.426 -10.919 0.653 1.00 85.50 137 LEU A N 1
ATOM 1099 C CA . LEU A 1 137 ? -11.877 -10.346 1.881 1.00 85.50 137 LEU A CA 1
ATOM 1100 C C . LEU A 1 137 ? -12.527 -10.943 3.137 1.00 85.50 137 LEU A C 1
ATOM 1102 O O . LEU A 1 137 ? -11.809 -11.199 4.094 1.00 85.50 137 LEU A O 1
ATOM 1106 N N . GLY A 1 138 ? -13.843 -11.172 3.135 1.00 85.94 138 GLY A N 1
ATOM 1107 C CA . GLY A 1 138 ? -14.532 -11.838 4.245 1.00 85.94 138 GLY A CA 1
ATOM 1108 C C . GLY A 1 138 ? -13.941 -13.218 4.525 1.00 85.94 138 GLY A C 1
ATOM 1109 O O . GLY A 1 138 ? -13.489 -13.469 5.635 1.00 85.94 138 GLY A O 1
ATOM 1110 N N . ASP A 1 139 ? -13.810 -14.043 3.485 1.00 87.81 139 ASP A N 1
ATOM 1111 C CA . ASP A 1 139 ? -13.209 -15.377 3.602 1.00 87.81 139 ASP A CA 1
ATOM 1112 C C . ASP A 1 139 ? -11.755 -15.309 4.122 1.00 87.81 139 ASP A C 1
ATOM 1114 O O . ASP A 1 139 ? -11.326 -16.138 4.923 1.00 87.81 139 ASP A O 1
ATOM 1118 N N . LEU A 1 140 ? -10.977 -14.310 3.681 1.00 85.88 140 LEU A N 1
ATOM 1119 C CA . LEU A 1 140 ? -9.604 -14.078 4.150 1.00 85.88 140 LEU A CA 1
ATOM 1120 C C . LEU A 1 140 ? -9.534 -13.681 5.626 1.00 85.88 140 LEU A C 1
ATOM 1122 O O . LEU A 1 140 ? -8.604 -14.100 6.314 1.00 85.88 140 LEU A O 1
ATOM 1126 N N . VAL A 1 141 ? -10.478 -12.866 6.095 1.00 87.12 141 VAL A N 1
ATOM 1127 C CA . VAL A 1 141 ? -10.562 -12.451 7.500 1.00 87.12 141 VAL A CA 1
ATOM 1128 C C . VAL A 1 141 ? -10.954 -13.637 8.373 1.00 87.12 141 VAL A C 1
ATOM 1130 O O . VAL A 1 141 ? -10.271 -13.886 9.362 1.00 87.12 141 VAL A O 1
ATOM 1133 N N . ASP A 1 142 ? -11.951 -14.419 7.959 1.00 89.62 142 ASP A N 1
ATOM 1134 C CA . ASP A 1 142 ? -12.391 -15.612 8.690 1.00 89.62 142 ASP A CA 1
ATOM 1135 C C . ASP A 1 142 ? -11.236 -16.620 8.844 1.00 89.62 142 ASP A C 1
ATOM 1137 O O . ASP A 1 142 ? -10.938 -17.073 9.949 1.00 89.62 142 ASP A O 1
ATOM 1141 N N . MET A 1 143 ? -10.492 -16.893 7.763 1.00 88.06 143 MET A N 1
ATOM 1142 C CA . MET A 1 143 ? -9.291 -17.740 7.826 1.00 88.06 143 MET A CA 1
ATOM 1143 C C . MET A 1 143 ? -8.199 -17.163 8.741 1.00 88.06 143 MET A C 1
ATOM 1145 O O . MET A 1 143 ? -7.474 -17.915 9.394 1.00 88.06 143 MET A O 1
ATOM 1149 N N . ALA A 1 144 ? -8.025 -15.839 8.768 1.00 85.94 144 ALA A N 1
ATOM 1150 C CA . ALA A 1 144 ? -7.023 -15.199 9.616 1.00 85.94 144 ALA A CA 1
ATOM 1151 C C . ALA A 1 144 ? -7.393 -15.289 11.105 1.00 85.94 144 ALA A C 1
ATOM 1153 O O . ALA A 1 144 ? -6.509 -15.515 11.937 1.00 85.94 144 ALA A O 1
ATOM 1154 N N . ASP A 1 145 ? -8.678 -15.156 11.433 1.00 88.56 145 ASP A N 1
ATOM 1155 C CA . ASP A 1 145 ? -9.185 -15.338 12.791 1.00 88.56 145 ASP A CA 1
ATOM 1156 C C . ASP A 1 145 ? -9.043 -16.795 13.252 1.00 88.56 145 ASP A C 1
ATOM 1158 O O . ASP A 1 145 ? -8.524 -17.021 14.344 1.00 88.56 145 ASP A O 1
ATOM 1162 N N . GLU A 1 146 ? -9.350 -17.781 12.403 1.00 87.69 146 GLU A N 1
ATOM 1163 C CA . GLU A 1 146 ? -9.111 -19.203 12.707 1.00 87.69 146 GLU A CA 1
ATOM 1164 C C . GLU A 1 146 ? -7.632 -19.490 13.033 1.00 87.69 146 GLU A C 1
ATOM 1166 O O . GLU A 1 146 ? -7.318 -20.171 14.011 1.00 87.69 146 GLU A O 1
ATOM 1171 N N . VAL A 1 147 ? -6.692 -18.949 12.247 1.00 85.12 147 VAL A N 1
ATOM 1172 C CA . VAL A 1 147 ? -5.248 -19.118 12.499 1.00 85.12 147 VAL A CA 1
ATOM 1173 C C . VAL A 1 147 ? -4.832 -18.468 13.816 1.00 85.12 147 VAL A C 1
ATOM 1175 O O . VAL A 1 147 ? -4.004 -19.026 14.544 1.00 85.12 147 VAL A O 1
ATOM 1178 N N . ARG A 1 148 ? -5.387 -17.296 14.132 1.00 83.94 148 ARG A N 1
ATOM 1179 C CA . ARG A 1 148 ? -5.109 -16.605 15.391 1.00 83.94 148 ARG A CA 1
ATOM 1180 C C . ARG A 1 148 ? -5.624 -17.403 16.586 1.00 83.94 148 ARG A C 1
ATOM 1182 O O . ARG A 1 148 ? -4.877 -17.572 17.545 1.00 83.94 148 ARG A O 1
ATOM 1189 N N . GLU A 1 149 ? -6.836 -17.946 16.503 1.00 81.94 149 GLU A N 1
ATOM 1190 C CA . GLU A 1 149 ? -7.406 -18.805 17.547 1.00 81.94 149 GLU A CA 1
ATOM 1191 C C . GLU A 1 149 ? -6.558 -20.062 17.780 1.00 81.94 149 GLU A C 1
ATOM 1193 O O . GLU A 1 149 ? -6.291 -20.416 18.929 1.00 81.94 149 GLU A O 1
ATOM 1198 N N . ILE A 1 150 ? -6.057 -20.697 16.713 1.00 75.88 150 ILE A N 1
ATOM 1199 C CA . ILE A 1 150 ? -5.130 -21.835 16.830 1.00 75.88 150 ILE A CA 1
ATOM 1200 C C . ILE A 1 150 ? -3.862 -21.411 17.582 1.00 75.88 150 ILE A C 1
ATOM 1202 O O . ILE A 1 150 ? -3.464 -22.083 18.533 1.00 75.88 150 ILE A O 1
ATOM 1206 N N . HIS A 1 151 ? -3.264 -20.275 17.217 1.00 69.88 151 HIS A N 1
ATOM 1207 C CA . HIS A 1 151 ? -2.030 -19.782 17.837 1.00 69.88 151 HIS A CA 1
ATOM 1208 C C . HIS A 1 151 ? -2.202 -19.390 19.314 1.00 69.88 151 HIS A C 1
ATOM 1210 O O . HIS A 1 151 ? -1.274 -19.536 20.104 1.00 69.88 151 HIS A O 1
ATOM 1216 N N . GLU A 1 152 ? -3.382 -18.898 19.694 1.00 66.81 152 GLU A N 1
ATOM 1217 C CA . GLU A 1 152 ? -3.729 -18.595 21.086 1.00 66.81 152 GLU A CA 1
ATOM 1218 C C . GLU A 1 152 ? -4.057 -19.866 21.893 1.00 66.81 152 GLU A C 1
ATOM 1220 O O . GLU A 1 152 ? -3.834 -19.901 23.106 1.00 66.81 152 GLU A O 1
ATOM 1225 N N . SER A 1 153 ? -4.548 -20.922 21.233 1.00 62.22 153 SER A N 1
ATOM 1226 C CA . SER A 1 153 ? -4.830 -22.224 21.852 1.00 62.22 153 SER A CA 1
ATOM 1227 C C . SER A 1 153 ? -3.586 -23.106 22.030 1.00 62.22 153 SER A C 1
ATOM 1229 O O . SER A 1 153 ? -3.505 -23.851 23.011 1.00 62.22 153 SER A O 1
ATOM 1231 N N . ASP A 1 154 ? -2.586 -22.960 21.157 1.00 56.56 154 ASP A N 1
ATOM 1232 C CA . ASP A 1 154 ? -1.256 -23.565 21.277 1.00 56.56 154 ASP A CA 1
ATOM 1233 C C . ASP A 1 154 ? -0.404 -22.749 22.266 1.00 56.56 154 ASP A C 1
ATOM 1235 O O . ASP A 1 154 ? 0.614 -22.142 21.925 1.00 56.56 154 ASP A O 1
ATOM 1239 N N . GLY A 1 155 ? -0.846 -22.706 23.525 1.00 51.81 155 GLY A N 1
ATOM 1240 C CA . GLY A 1 155 ? -0.081 -22.120 24.617 1.00 51.81 155 GLY A CA 1
ATOM 1241 C C . GLY A 1 155 ? 1.331 -22.698 24.638 1.00 51.81 155 GLY A C 1
ATOM 1242 O O . GLY A 1 155 ? 1.484 -23.909 24.734 1.00 51.81 155 GLY A O 1
ATOM 1243 N N . GLN A 1 156 ? 2.333 -21.819 24.524 1.00 52.50 156 GLN A N 1
ATOM 1244 C CA . GLN A 1 156 ? 3.745 -22.068 24.818 1.00 52.50 156 GLN A CA 1
ATOM 1245 C C . GLN A 1 156 ? 4.175 -23.524 24.557 1.00 52.50 156 GLN A C 1
ATOM 1247 O O . GLN A 1 156 ? 4.261 -24.331 25.481 1.00 52.50 156 GLN A O 1
ATOM 1252 N N . LEU A 1 157 ? 4.497 -23.863 23.302 1.00 49.66 157 LEU A N 1
ATOM 1253 C CA . LEU A 1 157 ? 5.425 -24.967 23.066 1.00 49.66 157 LEU A CA 1
ATOM 1254 C C . LEU A 1 157 ? 6.767 -24.550 23.677 1.00 49.66 157 LEU A C 1
ATOM 1256 O O . LEU A 1 157 ? 7.628 -23.976 23.007 1.00 49.66 157 LEU A O 1
ATOM 1260 N N . ASP A 1 158 ? 6.932 -24.821 24.971 1.00 46.19 158 ASP A N 1
ATOM 1261 C CA . ASP A 1 158 ? 8.237 -25.031 25.566 1.00 46.19 158 ASP A CA 1
ATOM 1262 C C . ASP A 1 158 ? 8.846 -26.190 24.782 1.00 46.19 158 ASP A C 1
ATOM 1264 O O . ASP A 1 158 ? 8.603 -27.367 25.047 1.00 46.19 158 ASP A O 1
ATOM 1268 N N . VAL A 1 159 ? 9.592 -25.853 23.730 1.00 57.47 159 VAL A N 1
ATOM 1269 C CA . VAL A 1 159 ? 10.534 -26.783 23.126 1.00 57.47 159 VAL A CA 1
ATOM 1270 C C . VAL A 1 159 ? 11.606 -26.980 24.187 1.00 57.47 159 VAL A C 1
ATOM 1272 O O . VAL A 1 159 ? 12.613 -26.271 24.223 1.00 57.47 159 VAL A O 1
ATOM 1275 N N . GLU A 1 160 ? 11.338 -27.900 25.110 1.00 52.66 160 GLU A N 1
ATOM 1276 C CA . GLU A 1 160 ? 12.322 -28.432 26.033 1.00 52.66 160 GLU A CA 1
ATOM 1277 C C . GLU A 1 160 ? 13.358 -29.140 25.159 1.00 52.66 160 GLU A C 1
ATOM 1279 O O . GLU A 1 160 ? 13.191 -30.273 24.711 1.00 52.66 160 GLU A O 1
ATOM 1284 N N . PHE A 1 161 ? 14.409 -28.402 24.807 1.00 51.75 161 PHE A N 1
ATOM 1285 C CA . PHE A 1 161 ? 15.602 -28.984 24.225 1.00 51.75 161 PHE A CA 1
ATOM 1286 C C . PHE A 1 161 ? 16.230 -29.851 25.310 1.00 51.75 161 PHE A C 1
ATOM 1288 O O . PHE A 1 161 ? 17.026 -29.366 26.115 1.00 51.75 161 PHE A O 1
ATOM 1295 N N . GLU A 1 162 ? 15.878 -31.134 25.331 1.00 58.94 162 GLU A N 1
ATOM 1296 C CA . GLU A 1 162 ? 16.728 -32.125 25.967 1.00 58.94 162 GLU A CA 1
ATOM 1297 C C . GLU A 1 162 ? 18.064 -32.108 25.207 1.00 58.94 162 GLU A C 1
ATOM 1299 O O . GLU A 1 162 ? 18.096 -32.325 23.989 1.00 58.94 162 GLU A O 1
ATOM 1304 N N . PRO A 1 163 ? 19.186 -31.758 25.858 1.00 60.16 163 PRO A N 1
ATOM 1305 C CA . PRO A 1 163 ? 20.475 -31.870 25.212 1.00 60.16 163 PRO A CA 1
ATOM 1306 C C . PRO A 1 163 ? 20.758 -33.361 25.004 1.00 60.16 163 PRO A C 1
ATOM 1308 O O . PRO A 1 163 ? 21.211 -34.039 25.922 1.00 60.16 163 PRO A O 1
ATOM 1311 N N . ASP A 1 164 ? 20.552 -33.846 23.779 1.00 58.47 164 ASP A N 1
ATOM 1312 C CA . ASP A 1 164 ? 20.810 -35.224 23.309 1.00 58.47 164 ASP A CA 1
ATOM 1313 C C . ASP A 1 164 ? 22.296 -35.646 23.346 1.00 58.47 164 ASP A C 1
ATOM 1315 O O . ASP A 1 164 ? 22.740 -36.595 22.701 1.00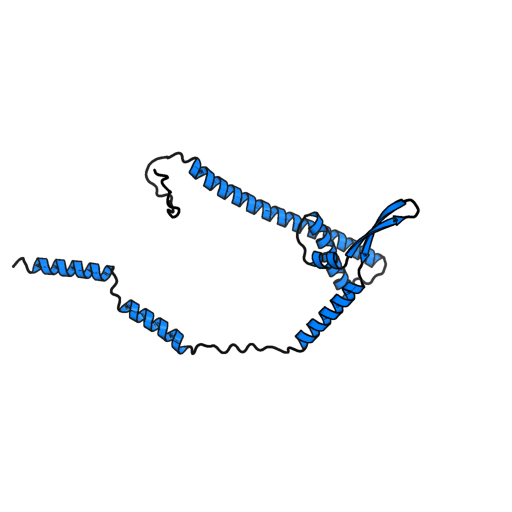 58.47 164 ASP A O 1
ATOM 1319 N N . THR A 1 165 ? 23.109 -34.945 24.124 1.00 56.88 165 THR A N 1
ATOM 1320 C CA . THR A 1 165 ? 24.491 -35.305 24.387 1.00 56.88 165 THR A CA 1
ATOM 1321 C C . THR A 1 165 ? 24.769 -35.082 25.857 1.00 56.88 165 THR A C 1
ATOM 1323 O O . THR A 1 165 ? 24.897 -33.941 26.311 1.00 56.88 165 THR A O 1
ATOM 1326 N N . GLU A 1 166 ? 24.947 -36.175 26.597 1.00 55.94 166 GLU A N 1
ATOM 1327 C CA . GLU A 1 166 ? 25.717 -36.129 27.829 1.00 55.94 166 GLU A CA 1
ATOM 1328 C C . GLU A 1 166 ? 27.049 -35.430 27.511 1.00 55.94 166 GLU A C 1
ATOM 1330 O O . GLU A 1 166 ? 27.869 -35.910 26.723 1.00 55.94 166 GLU A O 1
ATOM 1335 N N . ILE A 1 167 ? 27.274 -34.262 28.117 1.00 51.25 167 ILE A N 1
ATOM 1336 C CA . ILE A 1 167 ? 28.449 -33.392 27.907 1.00 51.25 167 ILE A CA 1
ATOM 1337 C C . ILE A 1 167 ? 29.788 -34.151 28.131 1.00 51.25 167 ILE A C 1
ATOM 1339 O O . ILE A 1 167 ? 30.862 -33.694 27.726 1.00 51.25 167 ILE A O 1
ATOM 1343 N N . GLY A 1 168 ? 29.744 -35.353 28.718 1.00 53.62 168 GLY A N 1
ATOM 1344 C CA . GLY A 1 168 ? 30.871 -36.274 28.853 1.00 53.62 168 GLY A CA 1
ATOM 1345 C C . GLY A 1 168 ? 31.495 -36.723 27.523 1.00 53.62 168 GLY A C 1
ATOM 1346 O O . GLY A 1 168 ? 32.723 -36.751 27.414 1.00 53.62 168 GLY A O 1
ATOM 1347 N N . GLU A 1 169 ? 30.712 -36.997 26.476 1.00 52.22 169 GLU A N 1
ATOM 1348 C CA . GLU A 1 169 ? 31.269 -37.529 25.218 1.00 52.22 169 GLU A CA 1
ATOM 1349 C C . GLU A 1 169 ? 32.020 -36.457 24.406 1.00 52.22 169 GLU A C 1
ATOM 1351 O O . GLU A 1 169 ? 33.083 -36.717 23.825 1.00 52.22 169 GLU A O 1
ATOM 1356 N N . VAL A 1 170 ? 31.550 -35.205 24.472 1.00 52.66 170 VAL A N 1
ATOM 1357 C CA . VAL A 1 170 ? 32.166 -34.046 23.799 1.00 52.66 170 VAL A CA 1
ATOM 1358 C C . VAL A 1 170 ? 33.453 -33.577 24.507 1.00 52.66 170 VAL A C 1
ATOM 1360 O O . VAL A 1 170 ? 34.274 -32.861 23.934 1.00 52.66 170 VAL A O 1
ATOM 1363 N N . THR A 1 171 ? 33.724 -34.005 25.737 1.00 54.59 171 THR A N 1
ATOM 1364 C CA . THR A 1 171 ? 35.043 -33.754 26.355 1.00 54.59 171 THR A CA 1
ATOM 1365 C C . THR A 1 171 ? 36.046 -34.862 26.041 1.00 54.59 171 THR A C 1
ATOM 1367 O O . THR A 1 171 ? 37.243 -34.585 25.890 1.00 54.59 171 THR A O 1
ATOM 1370 N N . ASN A 1 172 ? 35.568 -36.091 25.831 1.00 55.19 172 ASN A N 1
ATOM 1371 C CA . ASN A 1 172 ? 36.425 -37.220 25.498 1.00 55.19 172 ASN A CA 1
ATOM 1372 C C . ASN A 1 172 ? 36.929 -37.189 24.053 1.00 55.19 172 ASN A C 1
ATOM 1374 O O . ASN A 1 172 ? 38.126 -37.396 23.884 1.00 55.19 172 ASN A O 1
ATOM 1378 N N . TRP A 1 173 ? 36.131 -36.832 23.031 1.00 52.91 173 TRP A N 1
ATOM 1379 C CA . TRP A 1 173 ? 36.657 -36.770 21.646 1.00 52.91 173 TRP A CA 1
ATOM 1380 C C . TRP A 1 173 ? 37.839 -35.799 21.512 1.00 52.91 17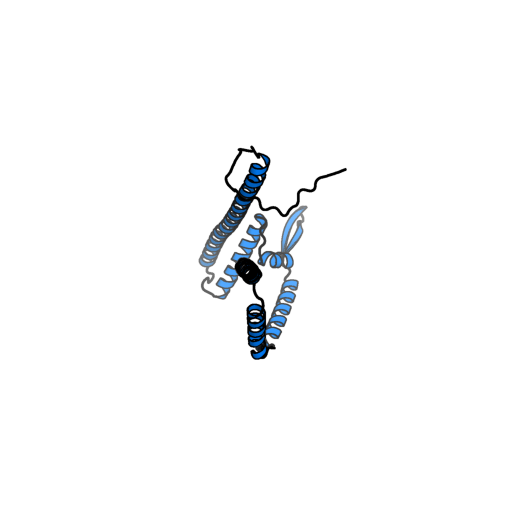3 TRP A C 1
ATOM 1382 O O . TRP A 1 173 ? 38.797 -36.093 20.800 1.00 52.91 173 TRP A O 1
ATOM 1392 N N . ARG A 1 174 ? 37.815 -34.669 22.234 1.00 54.06 174 ARG A N 1
ATOM 1393 C CA . ARG A 1 174 ? 38.891 -33.672 22.201 1.00 54.06 174 ARG A CA 1
ATOM 1394 C C . ARG A 1 174 ? 40.158 -34.188 22.871 1.00 54.06 174 ARG A C 1
ATOM 1396 O O . ARG A 1 174 ? 41.242 -33.956 22.346 1.00 54.06 174 ARG A O 1
ATOM 1403 N N . LYS A 1 175 ? 40.031 -34.932 23.976 1.00 55.19 175 LYS A N 1
ATOM 1404 C CA . LYS A 1 175 ? 41.157 -35.660 24.582 1.00 55.19 175 LYS A CA 1
ATOM 1405 C C . LYS A 1 175 ? 41.678 -36.747 23.649 1.00 55.19 175 LYS A C 1
ATOM 1407 O O . LYS A 1 175 ? 42.870 -36.779 23.390 1.00 55.19 175 LYS A O 1
ATOM 1412 N N . THR A 1 176 ? 40.805 -37.557 23.048 1.00 55.56 176 THR A N 1
ATOM 1413 C CA . THR A 1 176 ? 41.223 -38.624 22.127 1.00 55.56 176 THR A CA 1
ATOM 1414 C C . THR A 1 176 ? 41.906 -38.074 20.871 1.00 55.56 176 THR A C 1
ATOM 1416 O O . THR A 1 176 ? 42.819 -38.711 20.356 1.00 55.56 176 THR A O 1
ATOM 1419 N N . GLN A 1 177 ? 41.497 -36.903 20.368 1.00 53.56 177 GLN A N 1
ATOM 1420 C CA . GLN A 1 177 ? 42.168 -36.224 19.252 1.00 53.56 177 GLN A CA 1
ATOM 1421 C C . GLN A 1 177 ? 43.504 -35.602 19.683 1.00 53.56 177 GLN A C 1
ATOM 1423 O O . GLN A 1 177 ? 44.493 -35.812 18.988 1.00 53.56 177 GLN A O 1
ATOM 1428 N N . LEU A 1 178 ? 43.577 -34.934 20.844 1.00 52.56 178 LEU A N 1
ATOM 1429 C CA . LEU A 1 178 ? 44.845 -34.404 21.368 1.00 52.56 178 LEU A CA 1
ATOM 1430 C C . LEU A 1 178 ? 45.859 -35.512 21.680 1.00 52.56 178 LEU A C 1
ATOM 1432 O O . LEU A 1 178 ? 47.046 -35.330 21.429 1.00 52.56 178 LEU A O 1
ATOM 1436 N N . ASP A 1 179 ? 45.417 -36.648 22.214 1.00 55.56 179 ASP A N 1
ATOM 1437 C CA . ASP A 1 179 ? 46.296 -37.774 22.534 1.00 55.56 179 ASP A CA 1
ATOM 1438 C C . ASP A 1 179 ? 46.754 -38.488 21.246 1.00 55.56 179 ASP A C 1
ATOM 1440 O O . ASP A 1 179 ? 47.938 -38.796 21.103 1.00 55.56 179 ASP A O 1
ATOM 1444 N N . LYS A 1 180 ? 45.877 -38.615 20.234 1.00 53.06 180 LYS A N 1
ATOM 1445 C CA . LYS A 1 180 ? 46.250 -39.094 18.885 1.00 53.06 180 LYS A CA 1
ATOM 1446 C C . LYS A 1 180 ? 47.176 -38.136 18.128 1.00 53.06 180 LYS A C 1
ATOM 1448 O O . LYS A 1 180 ? 47.928 -38.592 17.269 1.00 53.06 180 LYS A O 1
ATOM 1453 N N . GLU A 1 181 ? 47.118 -36.832 18.389 1.00 51.50 181 GLU A N 1
ATOM 1454 C CA . GLU A 1 181 ? 48.047 -35.844 17.819 1.00 51.50 181 GLU A CA 1
ATOM 1455 C C . GLU A 1 181 ? 49.378 -35.794 18.576 1.00 51.50 181 GLU A C 1
ATOM 1457 O O . GLU A 1 181 ? 50.420 -35.633 17.943 1.00 51.50 181 GLU A O 1
ATOM 1462 N N . LYS A 1 182 ? 49.376 -36.014 19.897 1.00 52.56 182 LYS A N 1
ATOM 1463 C CA . LYS A 1 182 ? 50.602 -36.124 20.703 1.00 52.56 182 LYS A CA 1
ATOM 1464 C C . LYS A 1 182 ? 51.411 -37.385 20.393 1.00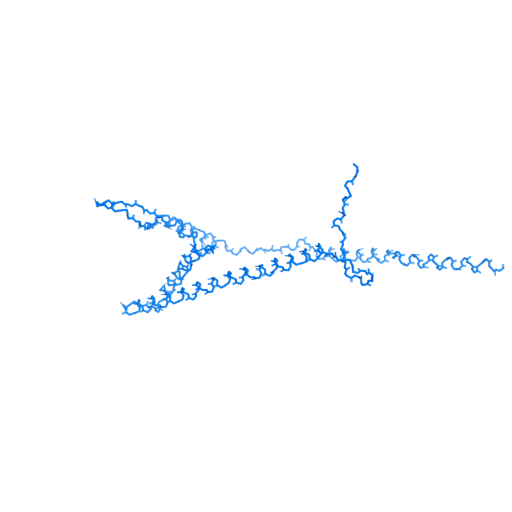 52.56 182 LYS A C 1
ATOM 1466 O O . LYS A 1 182 ? 52.635 -37.335 20.478 1.00 52.56 182 LYS A O 1
ATOM 1471 N N . GLU A 1 183 ? 50.767 -38.485 19.999 1.00 50.91 183 GLU A N 1
ATOM 1472 C CA . GLU A 1 183 ? 51.466 -39.713 19.581 1.00 50.91 183 GLU A CA 1
ATOM 1473 C C . GLU A 1 183 ? 51.983 -39.674 18.134 1.00 50.91 183 GLU A C 1
ATOM 1475 O O . GLU A 1 183 ? 52.885 -40.434 17.766 1.00 50.91 183 GLU A O 1
ATOM 1480 N N . LYS A 1 184 ? 51.460 -38.783 17.284 1.00 54.41 184 LYS A N 1
ATOM 1481 C CA . LYS A 1 184 ? 51.940 -38.655 15.905 1.00 54.41 184 LYS A CA 1
ATOM 1482 C C . LYS A 1 184 ? 53.177 -37.767 15.867 1.00 54.41 184 LYS A C 1
ATOM 1484 O O . LYS A 1 184 ? 53.093 -36.563 15.643 1.00 54.41 184 LYS A O 1
ATOM 1489 N N . GLU A 1 185 ? 54.344 -38.396 16.016 1.00 56.50 185 GLU A N 1
ATOM 1490 C CA . GLU A 1 185 ? 55.638 -37.798 15.662 1.00 56.50 185 GLU A CA 1
ATOM 1491 C C . GLU A 1 185 ? 55.504 -37.130 14.278 1.00 56.50 185 GLU A C 1
ATOM 1493 O O . GLU A 1 185 ? 55.267 -37.801 13.263 1.00 56.50 185 GLU A O 1
ATOM 1498 N N . THR A 1 186 ? 55.587 -35.797 14.243 1.00 63.38 186 THR A N 1
ATOM 1499 C CA . THR A 1 186 ? 55.433 -35.031 13.003 1.00 63.38 186 THR A CA 1
ATOM 1500 C C . THR A 1 186 ? 56.498 -35.461 11.989 1.00 63.38 186 THR A C 1
ATOM 1502 O O . THR A 1 186 ? 57.612 -35.843 12.353 1.00 63.38 186 THR A O 1
ATOM 1505 N N . LEU A 1 187 ? 56.191 -35.371 10.690 1.00 56.50 187 LEU A N 1
ATOM 1506 C CA . LEU A 1 187 ? 57.162 -35.666 9.622 1.00 56.50 187 LEU A CA 1
ATOM 1507 C C . LEU A 1 187 ? 58.461 -34.858 9.777 1.00 56.50 187 LEU A C 1
ATOM 1509 O O . LEU A 1 187 ? 59.525 -35.311 9.360 1.00 56.50 187 LEU A O 1
ATOM 1513 N N . HIS A 1 188 ? 58.382 -33.684 10.406 1.00 54.19 188 HIS A N 1
ATOM 1514 C CA . HIS A 1 188 ? 59.536 -32.854 10.710 1.00 54.19 188 HIS A CA 1
ATOM 1515 C C . HIS A 1 188 ? 60.410 -33.455 11.819 1.00 54.19 188 HIS A C 1
ATOM 1517 O O . HIS A 1 188 ? 61.616 -33.587 11.621 1.00 54.19 188 HIS A O 1
ATOM 1523 N N . THR A 1 189 ? 59.819 -33.913 12.928 1.00 65.75 189 THR A N 1
ATOM 1524 C CA . THR A 1 189 ? 60.560 -34.592 14.005 1.00 65.75 189 THR A CA 1
ATOM 1525 C C . THR A 1 189 ? 61.162 -35.918 13.539 1.00 65.75 189 THR A C 1
ATOM 1527 O O . THR A 1 189 ? 62.328 -36.179 13.828 1.00 65.75 189 THR A O 1
ATOM 1530 N N . LYS A 1 190 ? 60.442 -36.710 12.729 1.00 65.06 190 LYS A N 1
ATOM 1531 C CA . LYS A 1 190 ? 60.991 -37.938 12.114 1.00 65.06 190 LYS A CA 1
ATOM 1532 C C . LYS A 1 190 ? 62.207 -37.649 11.234 1.00 65.06 190 LYS A C 1
ATOM 1534 O O . LYS A 1 190 ? 63.209 -38.349 11.314 1.00 65.06 190 LYS A O 1
ATOM 1539 N N . ARG A 1 191 ? 62.146 -36.579 10.435 1.00 62.97 191 ARG A N 1
ATOM 1540 C CA . ARG A 1 191 ? 63.247 -36.165 9.554 1.00 62.97 191 ARG A CA 1
ATOM 1541 C C . ARG A 1 191 ? 64.471 -35.676 10.330 1.00 62.97 191 ARG A C 1
ATOM 1543 O O . ARG A 1 191 ? 65.584 -35.930 9.889 1.00 62.97 191 ARG A O 1
ATOM 1550 N N . ILE A 1 192 ? 64.281 -35.001 11.464 1.00 68.31 192 ILE A N 1
ATOM 1551 C CA . ILE A 1 192 ? 65.384 -34.556 12.332 1.00 68.31 192 ILE A CA 1
ATOM 1552 C C . ILE A 1 192 ? 66.072 -35.763 12.987 1.00 68.31 192 ILE A C 1
ATOM 1554 O O . ILE A 1 192 ? 67.293 -35.869 12.932 1.00 68.31 192 ILE A O 1
ATOM 1558 N N . LYS A 1 193 ? 65.302 -36.730 13.492 1.00 70.88 193 LYS A N 1
ATOM 1559 C CA . LYS A 1 193 ? 65.823 -37.961 14.114 1.00 70.88 193 LYS A CA 1
ATOM 1560 C C . LYS A 1 193 ? 66.565 -38.865 13.116 1.00 70.88 193 LYS A C 1
ATOM 1562 O O . LYS A 1 193 ? 67.598 -39.448 13.443 1.00 70.88 193 LYS A O 1
ATOM 1567 N N . ASP A 1 194 ? 66.095 -38.931 11.870 1.00 70.38 194 ASP A N 1
ATOM 1568 C CA . ASP A 1 194 ? 66.796 -39.601 10.761 1.00 70.38 194 ASP A CA 1
ATOM 1569 C C . ASP A 1 194 ? 68.114 -38.905 10.380 1.00 70.38 194 ASP A C 1
ATOM 1571 O O . ASP A 1 194 ? 69.063 -39.553 9.938 1.00 70.38 194 ASP A O 1
ATOM 1575 N N . LEU A 1 195 ? 68.188 -37.580 10.528 1.00 65.50 195 LEU A N 1
ATOM 1576 C CA . LEU A 1 195 ? 69.412 -36.818 10.280 1.00 65.50 195 LEU A CA 1
ATOM 1577 C C . LEU A 1 195 ? 70.415 -36.976 11.429 1.00 65.50 195 LEU A C 1
ATOM 1579 O O . LEU A 1 195 ? 71.605 -37.127 11.163 1.00 65.50 195 LEU A O 1
ATOM 1583 N N . GLU A 1 196 ? 69.951 -36.996 12.679 1.00 65.00 196 GLU A N 1
ATOM 1584 C CA . GLU A 1 196 ? 70.790 -37.212 13.866 1.00 65.00 196 GLU A CA 1
ATOM 1585 C C . GLU A 1 196 ? 71.318 -38.648 13.947 1.00 65.00 196 GLU A C 1
ATOM 1587 O O . GLU A 1 196 ? 72.507 -38.852 14.177 1.00 65.00 196 GLU A O 1
ATOM 1592 N N . SER A 1 197 ? 70.489 -39.653 13.651 1.00 63.34 197 SER A N 1
ATOM 1593 C CA . SER A 1 197 ? 70.938 -41.053 13.582 1.00 63.34 197 SER A CA 1
ATOM 1594 C C . SER A 1 197 ? 71.945 -41.298 12.456 1.00 63.34 197 SER A C 1
ATOM 1596 O O . SER A 1 197 ? 72.875 -42.078 12.638 1.00 63.34 197 SER A O 1
ATOM 1598 N N . LYS A 1 198 ? 71.831 -40.600 11.318 1.00 61.69 198 LYS A N 1
ATOM 1599 C CA . LYS A 1 198 ? 72.852 -40.619 10.252 1.00 61.69 198 LYS A CA 1
ATOM 1600 C C . LYS A 1 198 ? 74.136 -39.880 10.618 1.00 61.69 198 LYS A C 1
ATOM 1602 O O . LYS A 1 198 ? 75.161 -40.141 9.994 1.00 61.69 198 LYS A O 1
ATOM 1607 N N . LYS A 1 199 ? 74.076 -38.957 11.578 1.00 57.66 199 LYS A N 1
ATOM 1608 C CA . LYS A 1 199 ? 75.241 -38.228 12.079 1.00 57.66 199 LYS A CA 1
ATOM 1609 C C . LYS A 1 199 ? 76.014 -39.081 13.085 1.00 57.66 199 LYS A C 1
ATOM 1611 O O . LYS A 1 199 ? 77.191 -39.310 12.868 1.00 57.66 199 LYS A O 1
ATOM 1616 N N . ASN A 1 200 ? 75.323 -39.696 14.047 1.00 54.91 200 ASN A N 1
ATOM 1617 C CA . ASN A 1 200 ? 75.956 -40.605 15.012 1.00 54.91 200 ASN A CA 1
ATOM 1618 C C . ASN A 1 200 ? 76.549 -41.860 14.349 1.00 54.91 200 ASN A C 1
ATOM 1620 O O . ASN A 1 200 ? 77.585 -42.340 14.776 1.00 54.91 200 ASN A O 1
ATOM 1624 N N . LYS A 1 201 ? 75.953 -42.360 13.256 1.00 54.91 201 LYS A N 1
ATOM 1625 C CA . LYS A 1 201 ? 76.514 -43.499 12.506 1.00 54.91 201 LYS A CA 1
ATOM 1626 C C . LYS A 1 201 ? 77.767 -43.167 11.692 1.00 54.91 201 LYS A C 1
ATOM 1628 O O . LYS A 1 201 ? 78.394 -44.080 11.182 1.00 54.91 201 LYS A O 1
ATOM 1633 N N . LYS A 1 202 ? 78.075 -41.882 11.498 1.00 53.66 202 LYS A N 1
ATOM 1634 C CA . LYS A 1 202 ? 79.310 -41.437 10.842 1.00 53.66 202 LYS A CA 1
ATOM 1635 C C . LYS A 1 202 ? 80.458 -41.241 11.825 1.00 53.66 202 LYS A C 1
ATOM 1637 O O . LYS A 1 202 ? 81.597 -41.301 11.390 1.00 53.66 202 LYS A O 1
ATOM 1642 N N . ASP A 1 203 ? 80.147 -41.034 13.100 1.00 53.19 203 ASP A N 1
ATOM 1643 C CA . ASP A 1 203 ? 81.150 -40.821 14.142 1.00 53.19 203 ASP A CA 1
ATOM 1644 C C . ASP A 1 203 ? 81.634 -42.157 14.759 1.00 53.19 203 ASP A C 1
ATOM 1646 O O . ASP A 1 203 ? 82.716 -42.193 15.328 1.00 53.19 203 ASP A O 1
ATOM 1650 N N . ASP A 1 204 ? 80.893 -43.264 14.581 1.00 54.47 204 ASP A N 1
ATOM 1651 C CA . ASP A 1 204 ? 81.300 -44.623 15.005 1.00 54.47 204 ASP A CA 1
ATOM 1652 C C . ASP A 1 204 ? 82.136 -45.389 13.946 1.00 54.47 204 ASP A C 1
ATOM 1654 O O . ASP A 1 204 ? 82.663 -46.459 14.240 1.00 54.47 204 ASP A O 1
ATOM 1658 N N . ASP A 1 205 ? 82.263 -44.862 12.720 1.00 55.56 205 ASP A N 1
ATOM 1659 C CA . ASP A 1 205 ? 83.061 -45.461 11.628 1.00 55.56 205 ASP A CA 1
ATOM 1660 C C . ASP A 1 205 ? 84.441 -44.762 11.450 1.00 55.56 205 ASP A C 1
ATOM 1662 O O . ASP A 1 205 ? 85.168 -45.061 10.499 1.00 55.56 205 ASP A O 1
ATOM 1666 N N . GLU A 1 206 ? 84.813 -43.836 12.350 1.00 54.88 206 GLU A N 1
ATOM 1667 C CA . GLU A 1 206 ? 86.126 -43.154 12.401 1.00 54.88 206 GLU A CA 1
ATOM 1668 C C . GLU A 1 206 ? 86.884 -43.389 13.736 1.00 54.88 206 GLU A C 1
ATOM 1670 O O . GLU A 1 206 ? 87.538 -42.480 14.254 1.00 54.88 206 GLU A O 1
ATOM 1675 N N . GLU A 1 207 ? 86.853 -44.620 14.266 1.00 44.22 207 GLU A N 1
ATOM 1676 C CA . GLU A 1 207 ? 87.868 -45.140 15.213 1.00 44.22 207 GLU A CA 1
ATOM 1677 C C . GLU A 1 207 ? 88.710 -46.262 14.576 1.00 44.22 207 GLU A C 1
ATOM 1679 O O . GLU A 1 207 ? 88.124 -47.209 13.999 1.00 44.22 207 GLU A O 1
#

Sequence (207 aa):
MTDKKVPDNIIIGPWDAHGKVNDEQASDWVKRKYQKALDKNNTQLKMQEKISKIDIITEGVMVQLIHTLSENGYDIGEDSFILDIGFLSETVKSALYRQEKLPHVVQGLIDNIMMPDRTQNEDGIEMHYSKFDSRLLGDLVDMADEVREIHESDGQLDVEFEPDTEIGEVTNWRKTQLDKEKEKETLHTKRIKDLESKKNKKDDDEE

Secondary structure (DSSP, 8-state):
-------TT--------S-----HHHHHHHHHHHHHHHHHHHHHHHHHHHHHHHHHHHHHHHHHHHHHHHHTT--SSSHHHHHHHHHHHHHHHHHHHHHTT---HHHHHHHHHEEEEEEE-TT--EEEEEEE-HHHHHHHHHHHHHHHHHHHHS---------SS-HHHHHHHHHHHHHHHHSS--HHHHHHHHHHHHHHHHHSS--

pLDDT: mean 71.85, std 18.21, range [34.94, 96.12]

Foldseek 3Di:
DDDPPDDPPDDDDPDDDDDPPVPPVVVVVVVVVVVVVVVVVVVVVVVVVLLVVLLVVLVVVLVVVLVVCVVVPDDCPDPVNVVVSVVVSLVSSCVSCVVVVHDGPCVVVCVVQKDWDWDADPVRDIDTDIDGRPPVVVVVVVVVVVVVVVVVVPPDPPPPPPPPDPVVVVVVVVVVVVVVVVPPCDPVNVVVVVVVVVVVVVVVVPD

Radius of gyration: 36.73 Å; chains: 1; bounding box: 113×66×60 Å